Protein AF-A0AA90QZA1-F1 (afdb_monomer_lite)

Structure (mmCIF, N/CA/C/O backbone):
data_AF-A0AA90QZA1-F1
#
_entry.id   AF-A0AA90QZA1-F1
#
loop_
_atom_site.group_PDB
_atom_site.id
_atom_site.type_symbol
_atom_site.label_atom_id
_atom_site.label_alt_id
_atom_site.label_comp_id
_atom_site.label_asym_id
_atom_site.label_entity_id
_atom_site.label_seq_id
_atom_site.pdbx_PDB_ins_code
_atom_site.Cartn_x
_atom_site.Cartn_y
_atom_site.Cartn_z
_atom_site.occupancy
_atom_site.B_iso_or_equiv
_atom_site.auth_seq_id
_atom_site.auth_comp_id
_atom_site.auth_asym_id
_atom_site.auth_atom_id
_atom_site.pdbx_PDB_model_num
ATOM 1 N N . MET A 1 1 ? -12.281 19.746 18.932 1.00 46.28 1 MET A N 1
ATOM 2 C CA . MET A 1 1 ? -12.701 18.737 19.927 1.00 46.28 1 MET A CA 1
ATOM 3 C C . MET A 1 1 ? -12.066 17.419 19.508 1.00 46.28 1 MET A C 1
ATOM 5 O O . MET A 1 1 ? -12.338 16.989 18.397 1.00 46.28 1 MET A O 1
ATOM 9 N N . THR A 1 2 ? -11.151 16.863 20.306 1.00 61.91 2 THR A N 1
ATOM 10 C CA . THR A 1 2 ? -10.385 15.636 19.982 1.00 61.91 2 THR A CA 1
ATOM 11 C C . THR A 1 2 ? -10.960 14.373 20.632 1.00 61.91 2 THR A C 1
ATOM 13 O O . THR A 1 2 ? -10.476 13.281 20.370 1.00 61.91 2 THR A O 1
ATOM 16 N N . GLU A 1 3 ? -11.993 14.517 21.468 1.00 71.56 3 GLU A N 1
ATOM 17 C CA . GLU A 1 3 ? -12.609 13.442 22.253 1.00 71.56 3 GLU A CA 1
ATOM 18 C C . GLU A 1 3 ? -14.136 13.525 22.178 1.00 71.56 3 GLU A C 1
ATOM 20 O O . GLU A 1 3 ? -14.706 14.601 22.002 1.00 71.56 3 GLU A O 1
ATOM 25 N N . THR A 1 4 ? -14.812 12.388 22.306 1.00 76.44 4 THR A N 1
ATOM 26 C CA . THR A 1 4 ? -16.270 12.288 22.447 1.00 76.44 4 THR A CA 1
ATOM 27 C C . THR A 1 4 ? -16.562 11.109 23.362 1.00 76.44 4 THR A C 1
ATOM 29 O O . THR A 1 4 ? -15.981 10.043 23.179 1.00 76.44 4 THR A O 1
ATOM 32 N N . GLU A 1 5 ? -17.440 11.303 24.344 1.00 76.06 5 GLU A N 1
ATOM 33 C CA . GLU A 1 5 ? -17.890 10.227 25.225 1.00 76.06 5 GLU A CA 1
ATOM 34 C C . GLU A 1 5 ? -19.110 9.532 24.622 1.00 76.06 5 GLU A C 1
ATOM 36 O O . GLU A 1 5 ? -20.078 10.182 24.218 1.00 76.06 5 GLU A O 1
ATOM 41 N N . LEU A 1 6 ? -19.050 8.204 24.567 1.00 81.06 6 LEU A N 1
ATOM 42 C CA . LEU A 1 6 ? -20.146 7.331 24.174 1.00 81.06 6 LEU A CA 1
ATOM 43 C C . LEU A 1 6 ? -20.352 6.308 25.294 1.00 81.06 6 LEU A C 1
ATOM 45 O O . LEU A 1 6 ? -19.385 5.802 25.856 1.00 81.06 6 LEU A O 1
ATOM 49 N N . ASP A 1 7 ? -21.605 6.002 25.626 1.00 82.62 7 ASP A N 1
ATOM 50 C CA . ASP A 1 7 ? -21.940 4.971 26.618 1.00 82.62 7 ASP A CA 1
ATOM 51 C C . ASP A 1 7 ? -21.939 3.579 25.963 1.00 82.62 7 ASP A C 1
ATOM 53 O O . ASP A 1 7 ? -22.972 2.926 25.812 1.00 82.62 7 ASP A O 1
ATOM 57 N N . ASP A 1 8 ? -20.773 3.163 25.466 1.00 83.38 8 ASP A N 1
ATOM 58 C CA . ASP A 1 8 ? -20.564 1.896 24.751 1.00 83.38 8 ASP A CA 1
ATOM 59 C C . ASP A 1 8 ? -19.625 0.927 25.498 1.00 83.38 8 ASP A C 1
ATOM 61 O O . ASP A 1 8 ? -19.253 -0.130 24.982 1.00 83.38 8 ASP A O 1
ATOM 65 N N . GLY A 1 9 ? -19.263 1.266 26.740 1.00 83.12 9 GLY A N 1
ATOM 66 C CA . GLY A 1 9 ? -18.345 0.486 27.570 1.00 83.12 9 GLY A CA 1
ATOM 67 C C . GLY A 1 9 ? -16.870 0.619 27.175 1.00 83.12 9 GLY A C 1
ATOM 68 O O . GLY A 1 9 ? -16.033 -0.101 27.736 1.00 83.12 9 GLY A O 1
ATOM 69 N N . VAL A 1 10 ? -16.539 1.523 26.245 1.00 86.50 10 VAL A N 1
ATOM 70 C CA . VAL A 1 10 ? -15.167 1.883 25.887 1.00 86.50 10 VAL A CA 1
ATOM 71 C C . VAL A 1 10 ? -14.807 3.219 26.526 1.00 86.50 10 VAL A C 1
ATOM 73 O O . VAL A 1 10 ? -15.496 4.222 26.375 1.00 86.50 10 VAL A O 1
ATOM 76 N N . ARG A 1 11 ? -13.679 3.251 27.234 1.00 88.19 11 ARG A N 1
ATOM 77 C CA . ARG A 1 11 ? -13.103 4.495 27.763 1.00 88.19 11 ARG A CA 1
ATOM 78 C C . ARG A 1 11 ? -11.684 4.667 27.258 1.00 88.19 11 ARG A C 1
ATOM 80 O O . ARG A 1 11 ? -10.918 3.707 27.232 1.00 88.19 11 ARG A O 1
ATOM 87 N N . PHE A 1 12 ? -11.312 5.884 26.894 1.00 86.62 12 PHE A N 1
ATOM 88 C CA . PHE A 1 12 ? -9.953 6.217 26.472 1.00 86.62 12 PHE A CA 1
ATOM 89 C C . PHE A 1 12 ? -9.253 7.029 27.559 1.00 86.62 12 PHE A C 1
ATOM 91 O O . PHE A 1 12 ? -9.887 7.793 28.284 1.00 86.62 12 PHE A O 1
ATOM 98 N N . ARG A 1 13 ? -7.934 6.867 27.687 1.00 84.62 13 ARG A N 1
ATOM 99 C CA . ARG A 1 13 ? -7.112 7.820 28.438 1.00 84.62 13 ARG A CA 1
ATOM 100 C C . ARG A 1 13 ? -7.190 9.151 27.700 1.00 84.62 13 ARG A C 1
ATOM 102 O O . ARG A 1 13 ? -6.934 9.170 26.496 1.00 84.62 13 ARG A O 1
ATOM 109 N N . SER A 1 14 ? -7.514 10.231 28.408 1.00 79.88 14 SER A N 1
ATOM 110 C CA . SER A 1 14 ? -7.658 11.540 27.773 1.00 79.88 14 SER A CA 1
ATOM 111 C C . SER A 1 14 ? -6.373 11.921 27.033 1.00 79.88 14 SER A C 1
ATOM 113 O O . SER A 1 14 ? -5.259 11.800 27.553 1.00 79.88 14 SER A O 1
ATOM 115 N N . PHE A 1 15 ? -6.531 12.415 25.811 1.00 73.56 15 PHE A N 1
ATOM 116 C CA . PHE A 1 15 ? -5.482 13.023 25.006 1.00 73.56 15 PHE A CA 1
ATOM 117 C C . PHE A 1 15 ? -4.889 14.243 25.718 1.00 73.56 15 PHE A C 1
ATOM 119 O O . PHE A 1 15 ? -3.708 14.532 25.543 1.00 73.56 15 PHE A O 1
ATOM 126 N N . SER A 1 16 ? -5.656 14.910 26.591 1.00 70.38 16 SER A N 1
ATOM 127 C CA . SER A 1 16 ? -5.143 15.998 27.431 1.00 70.38 16 SER A CA 1
ATOM 128 C C . SER A 1 16 ? -4.075 15.534 28.430 1.00 70.38 16 SER A C 1
ATOM 130 O O . SER A 1 16 ? -3.189 16.317 28.768 1.00 70.38 16 SER A O 1
ATOM 132 N N . GLU A 1 17 ? -4.096 14.272 28.861 1.00 69.44 17 GLU A N 1
ATOM 133 C CA . GLU A 1 17 ? -3.097 13.675 29.762 1.00 69.44 17 GLU A CA 1
ATOM 134 C C . GLU A 1 17 ? -1.851 13.178 29.016 1.00 69.44 17 GLU A C 1
ATOM 136 O O . GLU A 1 17 ? -0.840 12.841 29.635 1.00 69.44 17 GLU A O 1
ATOM 141 N N . ASN A 1 18 ? -1.897 13.141 27.683 1.00 64.19 18 ASN A N 1
ATOM 142 C CA . ASN A 1 18 ? -0.799 12.691 26.847 1.00 64.19 18 ASN A CA 1
ATOM 143 C C . ASN A 1 18 ? -0.061 13.903 26.254 1.00 64.19 18 ASN A C 1
ATOM 145 O O . ASN A 1 18 ? -0.530 14.561 25.325 1.00 64.19 18 ASN A O 1
ATOM 149 N N . ALA A 1 19 ? 1.123 14.191 26.807 1.00 57.62 19 ALA A N 1
ATOM 150 C CA . ALA A 1 19 ? 1.951 15.344 26.448 1.00 57.62 19 ALA A CA 1
ATOM 151 C C . ALA A 1 19 ? 2.299 15.426 24.949 1.00 57.62 19 ALA A C 1
ATOM 153 O O . ALA A 1 19 ? 2.561 16.517 24.449 1.00 57.62 19 ALA A O 1
ATOM 154 N N . PHE A 1 20 ? 2.263 14.300 24.231 1.00 61.66 20 PHE A N 1
ATOM 155 C CA . PHE A 1 20 ? 2.580 14.230 22.808 1.00 61.66 20 PHE A CA 1
ATOM 156 C C . PHE A 1 20 ? 1.579 14.999 21.930 1.00 61.66 20 PHE A C 1
ATOM 158 O O . PHE A 1 20 ? 1.975 15.745 21.038 1.00 61.66 20 PHE A O 1
ATOM 165 N N . TRP A 1 21 ? 0.279 14.910 22.229 1.00 57.91 21 TRP A N 1
ATOM 166 C CA . TRP A 1 21 ? -0.768 15.558 21.426 1.00 57.91 21 TRP A CA 1
ATOM 167 C C . TRP A 1 21 ? -0.769 17.083 21.544 1.00 57.91 21 TRP A C 1
ATOM 169 O O . TRP A 1 21 ? -1.251 17.768 20.648 1.00 57.91 21 TRP A O 1
ATOM 179 N N . ARG A 1 22 ? -0.175 17.621 22.616 1.00 52.34 22 ARG A N 1
ATOM 180 C CA . ARG A 1 22 ? -0.029 19.068 22.834 1.00 52.34 22 ARG A CA 1
ATOM 181 C C . ARG A 1 22 ? 1.015 19.713 21.910 1.00 52.34 22 ARG A C 1
ATOM 183 O O . ARG A 1 22 ? 1.023 20.927 21.779 1.00 52.34 22 ARG A O 1
ATOM 190 N N . MET A 1 23 ? 1.891 18.920 21.283 1.00 50.66 23 MET A N 1
ATOM 191 C CA . MET A 1 23 ? 2.970 19.411 20.409 1.00 50.66 23 MET A CA 1
ATOM 192 C C . MET A 1 23 ? 2.560 19.511 18.928 1.00 50.66 23 MET A C 1
ATOM 194 O O . MET A 1 23 ? 3.305 20.076 18.133 1.00 50.66 23 MET A O 1
ATOM 198 N N . ILE A 1 24 ? 1.386 18.988 18.552 1.00 55.72 24 ILE A N 1
ATOM 199 C CA . ILE A 1 24 ? 0.886 18.975 17.163 1.00 55.72 24 ILE A CA 1
ATOM 200 C C . ILE A 1 24 ? 0.452 20.375 16.697 1.00 55.72 24 ILE A C 1
ATOM 202 O O . ILE A 1 24 ? 0.501 20.664 15.506 1.00 55.72 24 ILE A O 1
ATOM 206 N N . GLU A 1 25 ? 0.114 21.279 17.622 1.00 48.84 25 GLU A N 1
ATOM 207 C CA . GLU A 1 25 ? -0.274 22.668 17.316 1.00 48.84 25 GLU A CA 1
ATOM 208 C C . GLU A 1 25 ? 0.873 23.540 16.755 1.00 48.84 25 GLU A C 1
ATOM 210 O O . GLU A 1 25 ? 0.640 24.695 16.411 1.00 48.84 25 GLU A O 1
ATOM 215 N N . TYR A 1 26 ? 2.098 23.010 16.632 1.00 47.59 26 TYR A N 1
ATOM 216 C CA . TYR A 1 26 ? 3.279 23.755 16.172 1.00 47.59 26 TYR A CA 1
ATOM 217 C C . TYR A 1 26 ? 3.804 23.356 14.783 1.00 47.59 26 TYR A C 1
ATOM 219 O O . TYR A 1 26 ? 4.836 23.880 14.363 1.00 47.59 26 TYR A O 1
ATOM 227 N N . ALA A 1 27 ? 3.139 22.444 14.068 1.00 47.91 27 ALA A N 1
ATOM 228 C CA . ALA A 1 27 ? 3.541 22.099 12.706 1.00 47.91 27 ALA A CA 1
ATOM 229 C C . ALA A 1 27 ? 3.093 23.181 11.707 1.00 47.91 27 ALA A C 1
ATOM 231 O O . ALA A 1 27 ? 1.941 23.614 11.731 1.00 47.91 27 ALA A O 1
ATOM 232 N N . MET A 1 28 ? 4.023 23.638 10.867 1.00 44.56 28 MET A N 1
ATOM 233 C CA . MET A 1 28 ? 3.791 24.668 9.849 1.00 44.56 28 MET A CA 1
ATOM 234 C C . MET A 1 28 ? 3.021 24.091 8.645 1.00 44.56 28 MET A C 1
ATOM 236 O O . MET A 1 28 ? 3.081 22.890 8.401 1.00 44.56 28 MET A O 1
ATOM 240 N N . ASP A 1 29 ? 2.312 24.946 7.897 1.00 47.84 29 ASP A N 1
ATOM 241 C CA . ASP A 1 29 ? 1.440 24.600 6.747 1.00 47.84 29 ASP A CA 1
ATOM 242 C C . ASP A 1 29 ? 2.140 23.806 5.621 1.00 47.84 29 ASP A C 1
ATOM 244 O O . ASP A 1 29 ? 1.484 23.182 4.786 1.00 47.84 29 ASP A O 1
ATOM 248 N N . ASP A 1 30 ? 3.468 23.870 5.567 1.00 48.38 30 ASP A N 1
ATOM 249 C CA . ASP A 1 30 ? 4.348 23.256 4.575 1.00 48.38 30 ASP A CA 1
ATOM 250 C C . ASP A 1 30 ? 5.055 21.981 5.067 1.00 48.38 30 ASP A C 1
ATOM 252 O O . ASP A 1 30 ? 5.662 21.273 4.260 1.00 48.38 30 ASP A O 1
ATOM 256 N N . ASP A 1 31 ? 4.924 21.647 6.354 1.00 51.34 31 ASP A N 1
ATOM 257 C CA . ASP A 1 31 ? 5.343 20.364 6.909 1.00 51.34 31 ASP A CA 1
ATOM 258 C C . ASP A 1 31 ? 4.139 19.415 6.949 1.00 51.34 31 ASP A C 1
ATOM 260 O O . ASP A 1 31 ? 3.083 19.734 7.490 1.00 51.34 31 ASP A O 1
ATOM 264 N N . PHE A 1 32 ? 4.301 18.206 6.411 1.00 56.62 32 PHE A N 1
ATOM 265 C CA . PHE A 1 32 ? 3.374 17.097 6.641 1.00 56.62 32 PHE A CA 1
ATOM 266 C C . PHE A 1 32 ? 3.851 16.310 7.869 1.00 56.62 32 PHE A C 1
ATOM 268 O O . PHE A 1 32 ? 4.584 15.325 7.709 1.00 56.62 32 PHE A O 1
ATOM 275 N N . PRO A 1 33 ? 3.491 16.680 9.115 1.00 66.75 33 PRO A N 1
ATOM 276 C CA . PRO A 1 33 ? 3.868 15.871 10.256 1.00 66.75 33 PRO A CA 1
ATOM 277 C C . PRO A 1 33 ? 3.052 14.577 10.203 1.00 66.75 33 PRO A C 1
ATOM 279 O O . PRO A 1 33 ? 1.847 14.555 10.460 1.00 66.75 33 PRO A O 1
ATOM 282 N N . THR A 1 34 ? 3.712 13.473 9.866 1.00 67.12 34 THR A N 1
ATOM 283 C CA . THR A 1 34 ? 3.238 12.166 10.318 1.00 67.12 34 THR A CA 1
ATOM 284 C C . THR A 1 34 ? 3.773 11.977 11.721 1.00 67.12 34 THR A C 1
ATOM 286 O O . THR A 1 34 ? 4.985 11.911 11.927 1.00 67.12 34 THR A O 1
ATOM 289 N N . VAL A 1 35 ? 2.869 11.954 12.692 1.00 71.19 35 VAL A N 1
ATOM 290 C CA . VAL A 1 35 ? 3.216 11.764 14.097 1.00 71.19 35 VAL A CA 1
ATOM 291 C C . VAL A 1 35 ? 2.863 10.346 14.511 1.00 71.19 35 VAL A C 1
ATOM 293 O O . VAL A 1 35 ? 1.778 9.861 14.200 1.00 71.19 35 VAL A O 1
ATOM 296 N N . ASN A 1 36 ? 3.777 9.696 15.222 1.00 73.88 36 ASN A N 1
ATOM 297 C CA . ASN A 1 36 ? 3.543 8.383 15.803 1.00 73.88 36 ASN A CA 1
ATOM 298 C C . ASN A 1 36 ? 3.083 8.539 17.253 1.00 73.88 36 ASN A C 1
ATOM 300 O O . ASN A 1 36 ? 3.674 9.300 18.017 1.00 73.88 36 ASN A O 1
ATOM 304 N N . THR A 1 37 ? 2.014 7.856 17.631 1.00 75.31 37 THR A N 1
ATOM 305 C CA . THR A 1 37 ? 1.374 8.021 18.934 1.00 75.31 37 THR A CA 1
ATOM 306 C C . THR A 1 37 ? 0.681 6.738 19.365 1.00 75.31 37 THR A C 1
ATOM 308 O O . THR A 1 37 ? 0.405 5.855 18.559 1.00 75.31 37 THR A O 1
ATOM 311 N N . ASP A 1 38 ? 0.342 6.662 20.646 1.00 82.38 38 ASP A N 1
ATOM 312 C CA . ASP A 1 38 ? -0.336 5.512 21.229 1.00 82.38 38 ASP A CA 1
ATOM 313 C C . ASP A 1 38 ? -1.710 5.916 21.768 1.00 82.38 38 ASP A C 1
ATOM 315 O O . ASP A 1 38 ? -1.866 6.951 22.435 1.00 82.38 38 ASP A O 1
ATOM 319 N N . ILE A 1 39 ? -2.702 5.052 21.557 1.00 83.50 39 ILE A N 1
ATOM 320 C CA . ILE A 1 39 ? -4.008 5.143 22.212 1.00 83.50 39 ILE A CA 1
ATOM 321 C C . ILE A 1 39 ? -4.054 4.109 23.331 1.00 83.50 39 ILE A C 1
ATOM 323 O O . ILE A 1 39 ? -3.872 2.914 23.118 1.00 83.50 39 ILE A O 1
ATOM 327 N N . VAL A 1 40 ? -4.356 4.570 24.540 1.00 88.00 40 VAL A N 1
ATOM 328 C CA . VAL A 1 40 ? -4.618 3.697 25.686 1.00 88.00 40 VAL A CA 1
ATOM 329 C C . VAL A 1 40 ? -6.089 3.813 26.034 1.00 88.00 40 VAL A C 1
ATOM 331 O O . VAL A 1 40 ? -6.604 4.921 26.160 1.00 88.00 40 VAL A O 1
ATOM 334 N N . GLY A 1 41 ? -6.755 2.681 26.209 1.00 88.75 41 GLY A N 1
ATOM 335 C CA . GLY A 1 41 ? -8.155 2.638 26.596 1.00 88.75 41 GLY A CA 1
ATOM 336 C C . GLY A 1 41 ? -8.499 1.393 27.396 1.00 88.75 41 GLY A C 1
ATOM 337 O O . GLY A 1 41 ? -7.631 0.596 27.757 1.00 88.75 41 GLY A O 1
ATOM 338 N N . TRP A 1 42 ? -9.782 1.239 27.685 1.00 91.25 42 TRP A N 1
ATOM 339 C CA . TRP A 1 42 ? -10.335 0.075 28.350 1.00 91.25 42 TRP A CA 1
ATOM 340 C C . TRP A 1 42 ? -11.639 -0.342 27.685 1.00 91.25 42 TRP A C 1
ATOM 342 O O . TRP A 1 42 ? -12.453 0.510 27.336 1.00 91.25 42 TRP A O 1
ATOM 352 N N . ILE A 1 43 ? -11.829 -1.653 27.554 1.00 88.81 43 ILE A N 1
ATOM 353 C CA . ILE A 1 43 ? -13.095 -2.280 27.168 1.00 88.81 43 ILE A CA 1
ATOM 354 C C . ILE A 1 43 ? -13.628 -2.977 28.423 1.00 88.81 43 ILE A C 1
ATOM 356 O O . ILE A 1 43 ? -13.091 -4.006 28.857 1.00 88.81 43 ILE A O 1
ATOM 360 N N . GLY A 1 44 ? -14.626 -2.365 29.066 1.00 87.25 44 GLY A N 1
ATOM 361 C CA . GLY A 1 44 ? -14.965 -2.673 30.458 1.00 87.25 44 GLY A CA 1
ATOM 362 C C . GLY A 1 44 ? -13.748 -2.475 31.374 1.00 87.25 44 GLY A C 1
ATOM 363 O O . GLY A 1 44 ? -13.136 -1.407 31.394 1.00 87.25 44 GLY A O 1
ATOM 364 N N . GLU A 1 45 ? -13.349 -3.529 32.090 1.00 88.31 45 GLU A N 1
ATOM 365 C CA . GLU A 1 45 ? -12.173 -3.509 32.978 1.00 88.31 45 GLU A CA 1
ATOM 366 C C . GLU A 1 45 ? -10.846 -3.838 32.269 1.00 88.31 45 GLU A C 1
ATOM 368 O O . GLU A 1 45 ? -9.766 -3.689 32.846 1.00 88.31 45 GLU A O 1
ATOM 373 N N . HIS A 1 46 ? -10.888 -4.281 31.010 1.00 90.62 46 HIS A N 1
ATOM 374 C CA . HIS A 1 46 ? -9.694 -4.735 30.301 1.00 90.62 46 HIS A CA 1
ATOM 375 C C . HIS A 1 46 ? -8.974 -3.562 29.656 1.00 90.62 46 HIS A C 1
ATOM 377 O O . HIS A 1 46 ? -9.498 -2.948 28.730 1.00 90.62 46 HIS A O 1
ATOM 383 N N . LYS A 1 47 ? -7.749 -3.283 30.111 1.00 91.81 47 LYS A N 1
ATOM 384 C CA . LYS A 1 47 ? -6.878 -2.288 29.483 1.00 91.81 47 LYS A CA 1
ATOM 385 C C . LYS A 1 47 ? -6.429 -2.775 28.102 1.00 91.81 47 LYS A C 1
ATOM 387 O O . LYS A 1 47 ? -5.924 -3.888 27.970 1.00 91.81 47 LYS A O 1
ATOM 392 N N . VAL A 1 48 ? -6.563 -1.912 27.104 1.00 89.25 48 VAL A N 1
ATOM 393 C CA . VAL A 1 48 ? -6.108 -2.119 25.728 1.00 89.25 48 VAL A CA 1
ATOM 394 C C . VAL A 1 48 ? -5.177 -0.972 25.347 1.00 89.25 48 VAL A C 1
ATOM 396 O O . VAL A 1 48 ? -5.436 0.188 25.665 1.00 89.25 48 VAL A O 1
ATOM 399 N N . GLU A 1 49 ? -4.081 -1.297 24.669 1.00 87.75 49 GLU A N 1
ATOM 400 C CA . GLU A 1 49 ? -3.144 -0.316 24.126 1.00 87.75 49 GLU A CA 1
ATOM 401 C C . GLU A 1 49 ? -3.024 -0.543 22.621 1.00 87.75 49 GLU A C 1
ATOM 403 O O . GLU A 1 49 ? -2.637 -1.625 22.181 1.00 87.75 49 GLU A O 1
ATOM 408 N N . ILE A 1 50 ? -3.375 0.475 21.842 1.00 83.00 50 ILE A N 1
ATOM 409 C CA . ILE A 1 50 ? -3.066 0.558 20.419 1.00 83.00 50 ILE A CA 1
ATOM 410 C C . ILE A 1 50 ? -1.755 1.324 20.338 1.00 83.00 50 ILE A C 1
ATOM 412 O O . ILE A 1 50 ? -1.713 2.513 20.659 1.00 83.00 50 ILE A O 1
ATOM 416 N N . ARG A 1 51 ? -0.693 0.611 19.978 1.00 81.12 51 ARG A N 1
ATOM 417 C CA . ARG A 1 51 ? 0.649 1.171 19.840 1.00 81.12 51 ARG A CA 1
ATOM 418 C C . ARG A 1 51 ? 0.951 1.486 18.386 1.00 81.12 51 ARG A C 1
ATOM 420 O O . ARG A 1 51 ? 0.340 0.885 17.500 1.00 81.12 51 ARG A O 1
ATOM 427 N N . ASP A 1 52 ? 1.903 2.385 18.181 1.00 75.38 52 ASP A N 1
ATOM 428 C CA . ASP A 1 52 ? 2.466 2.706 16.869 1.00 75.38 52 ASP A CA 1
ATOM 429 C C . ASP A 1 52 ? 1.417 3.246 15.874 1.00 75.38 52 ASP A C 1
ATOM 431 O O . ASP A 1 52 ? 1.427 2.912 14.688 1.00 75.38 52 ASP A O 1
ATOM 435 N N . MET A 1 53 ? 0.474 4.066 16.350 1.00 81.00 53 MET A N 1
ATOM 436 C CA . MET A 1 53 ? -0.496 4.717 15.473 1.00 81.00 53 MET A CA 1
ATOM 437 C C . MET A 1 53 ? 0.160 5.907 14.775 1.00 81.00 53 MET A C 1
ATOM 439 O O . MET A 1 53 ? 0.550 6.873 15.424 1.00 81.00 53 MET A O 1
ATOM 443 N N . ASP A 1 54 ? 0.208 5.870 13.449 1.00 80.75 54 ASP A N 1
ATOM 444 C CA . ASP A 1 54 ? 0.634 7.012 12.647 1.00 80.75 54 ASP A CA 1
ATOM 445 C C . ASP A 1 54 ? -0.564 7.901 12.295 1.00 80.75 54 ASP A C 1
ATOM 447 O O . ASP A 1 54 ? -1.598 7.429 11.811 1.00 80.75 54 ASP A O 1
ATOM 451 N N . VAL A 1 55 ? -0.420 9.205 12.525 1.00 79.81 55 VAL A N 1
ATOM 452 C CA . VAL A 1 55 ? -1.408 10.224 12.163 1.00 79.81 55 VAL A CA 1
ATOM 453 C C . VAL A 1 55 ? -0.736 11.278 11.304 1.00 79.81 55 VAL A C 1
ATOM 455 O O . VAL A 1 55 ? 0.148 11.997 11.763 1.00 79.81 55 VAL A O 1
ATOM 458 N N . SER A 1 56 ? -1.174 11.378 10.054 1.00 79.62 56 SER A N 1
ATOM 459 C CA . SER A 1 56 ? -0.720 12.403 9.118 1.00 79.62 56 SER A CA 1
ATOM 460 C C . SER A 1 56 ? -1.735 13.542 9.056 1.00 79.62 56 SER A C 1
ATOM 462 O O . SER A 1 56 ? -2.931 13.309 8.856 1.00 79.62 56 SER A O 1
ATOM 464 N N . PHE A 1 57 ? -1.260 14.776 9.210 1.00 77.31 57 PHE A N 1
ATOM 465 C CA . PHE A 1 57 ? -2.083 15.984 9.121 1.00 77.31 57 PHE A CA 1
ATOM 466 C C . PHE A 1 57 ? -1.919 16.675 7.767 1.00 77.31 57 PHE A C 1
ATOM 468 O O . PHE A 1 57 ? -0.921 16.485 7.080 1.00 77.31 57 PHE A O 1
ATOM 475 N N . GLY A 1 58 ? -2.926 17.458 7.367 1.00 75.88 58 GLY A N 1
ATOM 476 C CA . GLY A 1 58 ? -2.860 18.284 6.155 1.00 75.88 58 GLY A CA 1
ATOM 477 C C . GLY A 1 58 ? -2.883 17.516 4.828 1.00 75.88 58 GLY A C 1
ATOM 478 O O . GLY A 1 58 ? -2.790 18.136 3.773 1.00 75.88 58 GLY A O 1
ATOM 479 N N . LEU A 1 59 ? -3.039 16.185 4.846 1.00 78.44 59 LEU A N 1
ATOM 480 C CA . LEU A 1 59 ? -3.089 15.395 3.618 1.00 78.44 59 LEU A CA 1
ATOM 481 C C . LEU A 1 59 ? -4.307 15.767 2.773 1.00 78.44 59 LEU A C 1
ATOM 483 O O . LEU A 1 59 ? -5.458 15.674 3.212 1.00 78.44 59 LEU A O 1
ATOM 487 N N . LYS A 1 60 ? -4.041 16.133 1.520 1.00 83.38 60 LYS A N 1
ATOM 488 C CA . LYS A 1 60 ? -5.070 16.316 0.505 1.00 83.38 60 LYS A CA 1
ATOM 489 C C . LYS A 1 60 ? -5.637 14.945 0.136 1.00 83.38 60 LYS A C 1
ATOM 491 O O . LYS A 1 60 ? -4.965 14.130 -0.486 1.00 83.38 60 LYS A O 1
ATOM 496 N N . LEU A 1 61 ? -6.879 14.687 0.536 1.00 89.88 61 LEU A N 1
ATOM 497 C CA . LEU A 1 61 ? -7.566 13.432 0.237 1.00 89.88 61 LEU A CA 1
ATOM 498 C C . LEU A 1 61 ? -8.385 13.593 -1.044 1.00 89.88 61 LEU A C 1
ATOM 500 O O . LEU A 1 61 ? -9.568 13.927 -0.993 1.00 89.88 61 LEU A O 1
ATOM 504 N N . GLU A 1 62 ? -7.731 13.392 -2.187 1.00 90.12 62 GLU A N 1
ATOM 505 C CA . GLU A 1 62 ? -8.368 13.364 -3.504 1.00 90.12 62 GLU A CA 1
ATOM 506 C C . GLU A 1 62 ? -8.025 12.055 -4.237 1.00 90.12 62 GLU A C 1
ATOM 508 O O . GLU A 1 62 ? -6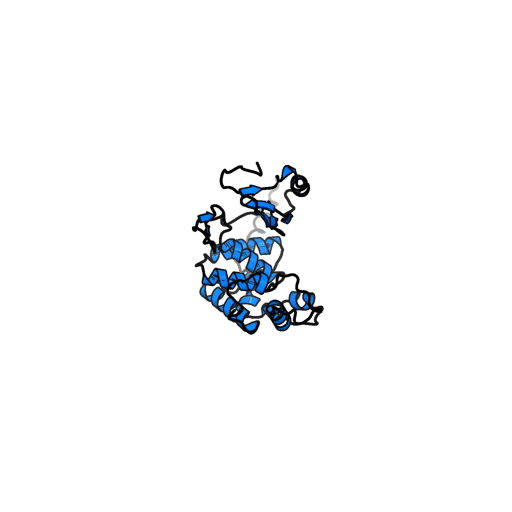.856 11.823 -4.535 1.00 90.12 62 GLU A O 1
ATOM 513 N N . PRO A 1 63 ? -9.016 11.191 -4.539 1.00 90.31 63 PRO A N 1
ATOM 514 C CA . PRO A 1 63 ? -10.451 11.347 -4.269 1.00 90.31 63 PRO A CA 1
ATOM 515 C C . PRO A 1 63 ? -10.815 11.399 -2.766 1.00 90.31 63 PRO A C 1
ATOM 517 O O . PRO A 1 63 ? -10.060 10.900 -1.926 1.00 90.31 63 PRO A O 1
ATOM 520 N N . PRO A 1 64 ? -11.967 12.011 -2.414 1.00 93.06 64 PRO A N 1
ATOM 521 C CA . PRO A 1 64 ? -12.375 12.202 -1.024 1.00 93.06 64 PRO A CA 1
ATOM 522 C C . PRO A 1 64 ? -12.608 10.869 -0.298 1.00 93.06 64 PRO A C 1
ATOM 524 O O . PRO A 1 64 ? -12.881 9.855 -0.947 1.00 93.06 64 PRO A O 1
ATOM 527 N N . PRO A 1 65 ? -12.568 10.861 1.050 1.00 94.44 65 PRO A N 1
ATOM 528 C CA . PRO A 1 65 ? -12.860 9.670 1.836 1.00 94.44 65 PRO A CA 1
ATOM 529 C C . PRO A 1 65 ? -14.210 9.043 1.484 1.00 94.44 65 PRO A C 1
ATOM 531 O O . PRO A 1 65 ? -15.208 9.743 1.304 1.00 94.44 65 PRO A O 1
ATOM 534 N N . GLN A 1 66 ? -14.242 7.714 1.453 1.00 93.19 66 GLN A N 1
ATOM 535 C CA . GLN A 1 66 ? -15.413 6.910 1.129 1.00 93.19 66 GLN A CA 1
ATOM 536 C C . GLN A 1 66 ? -15.819 6.033 2.324 1.00 93.19 66 GLN A C 1
ATOM 538 O O . GLN A 1 66 ? -14.956 5.598 3.095 1.00 93.19 66 GLN A O 1
ATOM 543 N N . PRO A 1 67 ? -17.117 5.737 2.500 1.00 94.81 67 PRO A N 1
ATOM 544 C CA . PRO A 1 67 ? -17.554 4.788 3.512 1.00 94.81 67 PRO A CA 1
ATOM 545 C C . PRO A 1 67 ? -17.063 3.365 3.211 1.00 94.81 67 PRO A C 1
ATOM 547 O O . PRO A 1 67 ? -17.225 2.868 2.099 1.00 94.81 67 PRO A O 1
ATOM 550 N N . LEU A 1 68 ? -16.534 2.678 4.223 1.00 93.00 68 LEU A N 1
ATOM 551 C CA . LEU A 1 68 ? -16.089 1.285 4.136 1.00 93.00 68 LEU A CA 1
ATOM 552 C C . LEU A 1 68 ? -16.921 0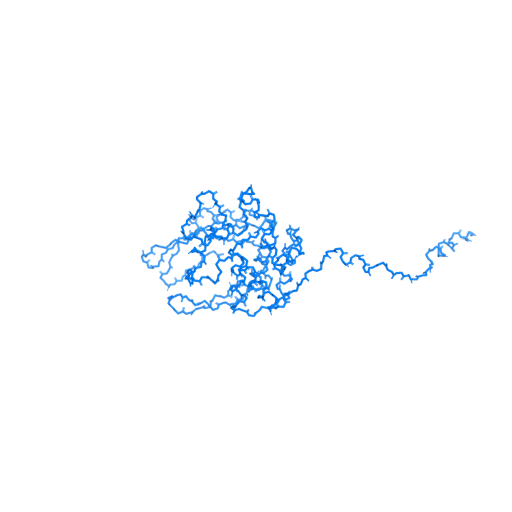.411 5.078 1.00 93.00 68 LEU A C 1
ATOM 554 O O . LEU A 1 68 ? -16.984 0.674 6.279 1.00 93.00 68 LEU A O 1
ATOM 558 N N . LEU A 1 69 ? -17.520 -0.662 4.555 1.00 94.00 69 LEU A N 1
ATOM 559 C CA . LEU A 1 69 ? -18.127 -1.692 5.397 1.00 94.00 69 LEU A CA 1
ATOM 560 C C . LEU A 1 69 ? -17.021 -2.555 6.009 1.00 94.00 69 LEU A C 1
ATOM 562 O O . LEU A 1 69 ? -16.493 -3.460 5.359 1.00 94.00 69 LEU A O 1
ATOM 566 N N . TYR A 1 70 ? -16.692 -2.298 7.270 1.00 93.62 70 TYR A N 1
ATOM 567 C CA . TYR A 1 70 ? -15.730 -3.100 8.004 1.00 93.62 70 TYR A CA 1
ATOM 568 C C . TYR A 1 70 ? -16.403 -4.362 8.548 1.00 93.62 70 TYR A C 1
ATOM 570 O O . TYR A 1 70 ? -17.434 -4.308 9.223 1.00 93.62 70 TYR A O 1
ATOM 578 N N . ARG A 1 71 ? -15.812 -5.519 8.238 1.00 91.94 71 ARG A N 1
ATOM 579 C CA . ARG A 1 71 ? -16.244 -6.828 8.736 1.00 91.94 71 ARG A CA 1
ATOM 580 C C . ARG A 1 71 ? -15.215 -7.323 9.751 1.00 91.94 71 ARG A C 1
ATOM 582 O O . ARG A 1 71 ? -14.205 -7.893 9.337 1.00 91.94 71 ARG A O 1
ATOM 589 N N . PRO A 1 72 ? -15.427 -7.084 11.055 1.00 90.19 72 PRO A N 1
ATOM 590 C CA . PRO A 1 72 ? -14.487 -7.543 12.061 1.00 90.19 72 PRO A CA 1
ATOM 591 C C . PRO A 1 72 ? -14.465 -9.075 12.112 1.00 90.19 72 PRO A C 1
ATOM 593 O O . PRO A 1 72 ? -15.434 -9.744 11.751 1.00 90.19 72 PRO A O 1
ATOM 596 N N . ARG A 1 73 ? -13.367 -9.644 12.623 1.00 82.69 73 ARG A N 1
ATOM 597 C CA . ARG A 1 73 ? -13.265 -11.093 12.871 1.00 82.69 73 ARG A CA 1
ATOM 598 C C . ARG A 1 73 ? -14.325 -11.589 13.864 1.00 82.69 73 ARG A C 1
ATOM 600 O O . ARG A 1 73 ? -14.759 -12.733 13.773 1.00 82.69 73 ARG A O 1
ATOM 607 N N . PHE A 1 74 ? -14.716 -10.731 14.804 1.00 83.88 74 PHE A N 1
ATOM 608 C CA . PHE A 1 74 ? -15.741 -10.988 15.808 1.00 83.88 74 PHE A CA 1
ATOM 609 C C . PHE A 1 74 ? -16.686 -9.787 15.895 1.00 83.88 74 PHE A C 1
ATOM 611 O O . PHE A 1 74 ? -16.226 -8.648 15.867 1.00 83.88 74 PHE A O 1
ATOM 618 N N . GLY A 1 75 ? -17.987 -10.041 16.045 1.00 89.00 75 GLY A N 1
ATOM 619 C CA . GLY A 1 75 ? -19.013 -8.999 16.141 1.00 89.00 75 GLY A CA 1
ATOM 620 C C . GLY A 1 75 ? -19.710 -8.684 14.815 1.00 89.00 75 GLY A C 1
ATOM 621 O O . GLY A 1 75 ? -19.442 -9.298 13.782 1.00 89.00 75 GLY A O 1
ATOM 622 N N . ALA A 1 76 ? -20.657 -7.747 14.866 1.00 92.44 76 ALA A N 1
ATOM 623 C CA . ALA A 1 76 ? -21.420 -7.328 13.696 1.00 92.44 76 ALA A CA 1
ATOM 624 C C . ALA A 1 76 ? -20.581 -6.413 12.780 1.00 92.44 76 ALA A C 1
ATOM 626 O O . ALA A 1 76 ? -19.818 -5.584 13.281 1.00 92.44 76 ALA A O 1
ATOM 627 N N . PRO A 1 77 ? -20.728 -6.517 11.446 1.00 95.94 77 PRO A N 1
ATOM 628 C CA . PRO A 1 77 ? -20.183 -5.531 10.519 1.00 95.94 77 PRO A CA 1
ATOM 629 C C . PRO A 1 77 ? -20.712 -4.122 10.797 1.00 95.94 77 PRO A C 1
ATOM 631 O O . PRO A 1 77 ? -21.879 -3.959 11.156 1.00 95.94 77 PRO A O 1
ATOM 634 N N . PHE A 1 78 ? -19.885 -3.105 10.563 1.00 94.12 78 PHE A N 1
ATOM 635 C CA . PHE A 1 78 ? -20.280 -1.704 10.711 1.00 94.12 78 PHE A CA 1
ATOM 636 C C . PHE A 1 78 ? -19.626 -0.809 9.657 1.00 94.12 78 PHE A C 1
ATOM 638 O O . PHE A 1 78 ? -18.624 -1.167 9.038 1.00 94.12 78 PHE A O 1
ATOM 645 N N . MET A 1 79 ? -20.216 0.366 9.436 1.00 95.62 79 MET A N 1
ATOM 646 C CA . MET A 1 79 ? -19.721 1.338 8.463 1.00 95.62 79 MET A CA 1
ATOM 647 C C . MET A 1 79 ? -18.685 2.267 9.095 1.00 95.62 79 MET A C 1
ATOM 649 O O . MET A 1 79 ? -19.003 3.037 10.001 1.00 95.62 79 MET A O 1
ATOM 653 N N . VAL A 1 80 ? -17.468 2.256 8.557 1.00 94.38 80 VAL A N 1
ATOM 654 C CA . VAL A 1 80 ? -16.465 3.298 8.787 1.00 94.38 80 VAL A CA 1
ATOM 655 C C . VAL A 1 80 ? -16.758 4.429 7.807 1.00 94.38 80 VAL A C 1
ATOM 657 O O . VAL A 1 80 ? -16.552 4.278 6.609 1.00 94.38 80 VAL A O 1
ATOM 660 N N . GLN A 1 81 ? -17.280 5.550 8.306 1.00 93.12 81 GLN A N 1
ATOM 661 C CA . GLN A 1 81 ? -17.849 6.614 7.461 1.00 93.12 81 GLN A CA 1
ATOM 662 C C . GLN A 1 81 ? -16.823 7.321 6.569 1.00 93.12 81 GLN A C 1
ATOM 664 O O . GLN A 1 81 ? -17.163 7.789 5.487 1.00 93.12 81 GLN A O 1
ATOM 669 N N . LYS A 1 82 ? -15.577 7.421 7.036 1.00 93.00 82 LYS A N 1
ATOM 670 C CA . LYS A 1 82 ? -14.490 8.111 6.341 1.00 93.00 82 LYS A CA 1
ATOM 671 C C . LYS A 1 82 ? -13.275 7.197 6.279 1.00 93.00 82 LYS A C 1
ATOM 673 O O . LYS A 1 82 ? -12.424 7.239 7.161 1.00 93.00 82 LYS A O 1
ATOM 678 N N . SER A 1 83 ? -13.225 6.351 5.260 1.00 94.00 83 SER A N 1
ATOM 679 C CA . SER A 1 83 ? -12.040 5.572 4.910 1.00 94.00 83 SER A CA 1
ATOM 680 C C . SER A 1 83 ? -11.361 6.192 3.693 1.00 94.00 83 SER A C 1
ATOM 682 O O . SER A 1 83 ? -12.022 6.804 2.857 1.00 94.00 83 SER A O 1
ATOM 684 N N . VAL A 1 84 ? -10.040 6.068 3.588 1.00 93.69 84 VAL A N 1
ATOM 685 C CA . VAL A 1 84 ? -9.313 6.539 2.402 1.00 93.69 84 VAL A CA 1
ATOM 686 C C . VAL A 1 84 ? -9.799 5.746 1.188 1.00 93.69 84 VAL A C 1
ATOM 688 O O . VAL A 1 84 ? -9.880 4.519 1.249 1.00 93.69 84 VAL A O 1
ATOM 691 N N . ALA A 1 85 ? -10.119 6.434 0.093 1.00 94.25 85 ALA A N 1
ATOM 692 C CA . ALA A 1 85 ? -10.540 5.791 -1.148 1.00 94.25 85 ALA A CA 1
ATOM 693 C C . ALA A 1 85 ? -9.478 4.796 -1.650 1.00 94.25 85 ALA A C 1
ATOM 695 O O . ALA A 1 85 ? -8.275 5.046 -1.527 1.00 94.25 85 ALA A O 1
ATOM 696 N N . ALA A 1 86 ? -9.916 3.671 -2.220 1.00 94.94 86 ALA A N 1
ATOM 697 C CA . ALA A 1 86 ? -9.012 2.617 -2.682 1.00 94.94 86 ALA A CA 1
ATOM 698 C C . ALA A 1 86 ? -8.013 3.141 -3.725 1.00 94.94 86 ALA A C 1
ATOM 700 O O . ALA A 1 86 ? -6.840 2.774 -3.691 1.00 94.94 86 ALA A O 1
ATOM 701 N N . GLU A 1 87 ? -8.452 4.052 -4.594 1.00 96.38 87 GLU A N 1
ATOM 702 C CA . GLU A 1 87 ? -7.620 4.663 -5.626 1.00 96.38 87 GLU A CA 1
ATOM 703 C C . GLU A 1 87 ? -6.459 5.467 -5.031 1.00 96.38 87 GLU A C 1
ATOM 705 O O . GLU A 1 87 ? -5.321 5.337 -5.479 1.00 96.38 87 GLU A O 1
ATOM 710 N N . LEU A 1 88 ? -6.728 6.240 -3.974 1.00 95.69 88 LEU A N 1
ATOM 711 C CA . LEU A 1 88 ? -5.708 7.028 -3.284 1.00 95.69 88 LEU A CA 1
ATOM 712 C C . LEU A 1 88 ? -4.738 6.127 -2.504 1.00 95.69 88 LEU A C 1
ATOM 714 O O . LEU A 1 88 ? -3.525 6.317 -2.567 1.00 95.69 88 LEU A O 1
ATOM 718 N N . GLN A 1 89 ? -5.249 5.078 -1.844 1.00 95.44 89 GLN A N 1
ATOM 719 C CA . GLN A 1 89 ? -4.392 4.072 -1.203 1.00 95.44 89 GLN A CA 1
ATOM 720 C C . GLN A 1 89 ? -3.459 3.395 -2.215 1.00 95.44 89 GLN A C 1
ATOM 722 O O . GLN A 1 89 ? -2.283 3.172 -1.917 1.00 95.44 89 GLN A O 1
ATOM 727 N N . MET A 1 90 ? -3.968 3.066 -3.406 1.00 97.69 90 MET A N 1
ATOM 728 C CA . MET A 1 90 ? -3.160 2.496 -4.481 1.00 97.69 90 MET A CA 1
ATOM 729 C C . MET A 1 90 ? -2.106 3.478 -4.982 1.00 97.69 90 MET A C 1
ATOM 731 O O . MET A 1 90 ? -0.954 3.076 -5.118 1.00 97.69 90 MET A O 1
ATOM 735 N N . ALA A 1 91 ? -2.464 4.742 -5.212 1.00 97.19 91 ALA A N 1
ATOM 736 C CA . ALA A 1 91 ? -1.523 5.766 -5.660 1.00 97.19 91 ALA A CA 1
ATOM 737 C C . ALA A 1 91 ? -0.343 5.916 -4.689 1.00 97.19 91 ALA A C 1
ATOM 739 O O . ALA A 1 91 ? 0.809 5.822 -5.108 1.00 97.19 91 ALA A O 1
ATOM 740 N N . TRP A 1 92 ? -0.605 6.019 -3.383 1.00 95.75 92 TRP A N 1
ATOM 741 C CA . TRP A 1 92 ? 0.453 6.105 -2.372 1.00 95.75 92 TRP A CA 1
ATOM 742 C C . TRP A 1 92 ? 1.349 4.866 -2.335 1.00 95.75 92 TRP A C 1
ATOM 744 O O . TRP A 1 92 ? 2.569 4.976 -2.224 1.00 95.75 92 TRP A O 1
ATOM 754 N N . LYS A 1 93 ? 0.771 3.668 -2.456 1.00 96.75 93 LYS A N 1
ATOM 755 C CA . LYS A 1 93 ? 1.539 2.413 -2.460 1.00 96.75 93 LYS A CA 1
ATOM 756 C C . LYS A 1 93 ? 2.364 2.247 -3.735 1.00 96.75 93 LYS A C 1
ATOM 758 O O . LYS A 1 93 ? 3.509 1.802 -3.661 1.00 96.75 93 LYS A O 1
ATOM 763 N N . LEU A 1 94 ? 1.815 2.642 -4.885 1.00 98.00 94 LEU A N 1
ATOM 764 C CA . LEU A 1 94 ? 2.542 2.694 -6.151 1.00 98.00 94 LEU A CA 1
ATOM 765 C C . LEU A 1 94 ? 3.703 3.677 -6.054 1.00 98.00 94 LEU A C 1
ATOM 767 O O . LEU A 1 94 ? 4.829 3.286 -6.337 1.00 98.00 94 LEU A O 1
ATOM 771 N N . HIS A 1 95 ? 3.463 4.896 -5.570 1.00 96.31 95 HIS A N 1
ATOM 772 C CA . HIS A 1 95 ? 4.503 5.905 -5.388 1.00 96.31 95 HIS A CA 1
ATOM 773 C C . HIS A 1 95 ? 5.652 5.388 -4.509 1.00 96.31 95 HIS A C 1
ATOM 775 O O . HIS A 1 95 ? 6.823 5.490 -4.874 1.00 96.31 95 HIS A O 1
ATOM 781 N N . GLN A 1 96 ? 5.327 4.723 -3.399 1.00 93.50 96 GLN A N 1
ATOM 782 C CA . GLN A 1 96 ? 6.325 4.096 -2.530 1.00 93.50 96 GLN A CA 1
ATOM 783 C C . GLN A 1 96 ? 7.114 2.998 -3.255 1.00 93.50 96 GLN A C 1
ATOM 785 O O . GLN A 1 96 ? 8.331 2.917 -3.084 1.00 93.50 96 GLN A O 1
ATOM 790 N N . CYS A 1 97 ? 6.476 2.227 -4.144 1.00 95.56 97 CYS A N 1
ATOM 791 C CA . CYS A 1 97 ? 7.187 1.309 -5.038 1.00 95.56 97 CYS A CA 1
ATOM 792 C C . CYS A 1 97 ? 8.184 2.021 -5.969 1.00 95.56 97 CYS A C 1
ATOM 794 O O . CYS A 1 97 ? 9.212 1.431 -6.285 1.00 95.56 97 CYS A O 1
ATOM 796 N N . LEU A 1 98 ? 7.924 3.267 -6.379 1.00 95.00 98 LEU A N 1
ATOM 797 C CA . LEU A 1 98 ? 8.794 4.020 -7.297 1.00 95.00 98 LEU A CA 1
ATOM 798 C C . LEU A 1 98 ? 9.978 4.705 -6.599 1.00 95.00 98 LEU A C 1
ATOM 800 O O . LEU A 1 98 ? 11.016 4.917 -7.223 1.00 95.00 98 LEU A O 1
ATOM 804 N N . VAL A 1 99 ? 9.816 5.082 -5.327 1.00 91.62 99 VAL A N 1
ATOM 805 C CA . VAL A 1 99 ? 10.838 5.808 -4.547 1.00 91.62 99 VAL A CA 1
ATOM 806 C C . VAL A 1 99 ? 11.742 4.846 -3.782 1.00 91.62 99 VAL A C 1
ATOM 808 O O . VAL A 1 99 ? 12.977 4.913 -3.836 1.00 91.62 99 VAL A O 1
ATOM 811 N N . ARG A 1 100 ? 11.119 3.952 -3.014 1.00 90.50 100 ARG A N 1
ATOM 812 C CA . ARG A 1 100 ? 11.788 2.992 -2.138 1.00 90.50 100 ARG A CA 1
ATOM 813 C C . ARG A 1 100 ? 10.894 1.757 -2.024 1.00 90.50 100 ARG A C 1
ATOM 815 O O . ARG A 1 100 ? 10.135 1.668 -1.063 1.00 90.50 100 ARG A O 1
ATOM 822 N N . PRO A 1 101 ? 10.986 0.818 -2.981 1.00 92.06 101 PRO A N 1
ATOM 823 C CA . PRO A 1 101 ? 10.124 -0.350 -3.007 1.00 92.06 101 PRO A CA 1
ATOM 824 C C . PRO A 1 101 ? 10.087 -1.107 -1.675 1.00 92.06 101 PRO A C 1
ATOM 826 O O . PRO A 1 101 ? 11.123 -1.312 -1.039 1.00 92.06 101 PRO A O 1
ATOM 829 N N . ARG A 1 102 ? 8.876 -1.502 -1.263 1.00 91.69 102 ARG A N 1
ATOM 830 C CA . ARG A 1 102 ? 8.587 -2.265 -0.039 1.00 91.69 102 ARG A CA 1
ATOM 831 C C . ARG A 1 102 ? 7.686 -3.440 -0.382 1.00 91.69 102 ARG A C 1
ATOM 833 O O . ARG A 1 102 ? 6.705 -3.275 -1.113 1.00 91.69 102 ARG A O 1
ATOM 840 N N . PHE A 1 103 ? 7.986 -4.611 0.165 1.00 93.44 103 PHE A N 1
ATOM 841 C CA . PHE A 1 103 ? 7.225 -5.823 -0.1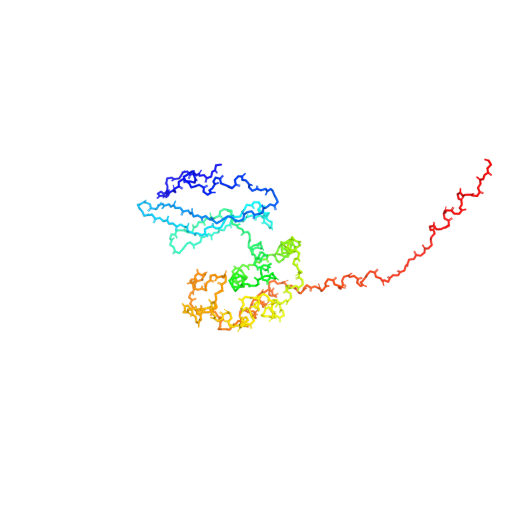39 1.00 93.44 103 PHE A CA 1
ATOM 842 C C . PHE A 1 103 ? 5.782 -5.736 0.360 1.00 93.44 103 PHE A C 1
ATOM 844 O O . PHE A 1 103 ? 4.864 -6.156 -0.347 1.00 93.44 103 PHE A O 1
ATOM 851 N N . LYS A 1 104 ? 5.559 -5.116 1.527 1.00 92.56 104 LYS A N 1
ATOM 852 C CA . LYS A 1 104 ? 4.206 -4.908 2.066 1.00 92.56 104 LYS A CA 1
ATOM 853 C C . LYS A 1 104 ? 3.315 -4.069 1.140 1.00 92.56 104 LYS A C 1
ATOM 855 O O . LYS A 1 104 ? 2.128 -4.347 1.034 1.00 92.56 104 LYS A O 1
ATOM 860 N N . ASP A 1 105 ? 3.876 -3.085 0.432 1.00 95.81 105 ASP A N 1
ATOM 861 C CA . ASP A 1 105 ? 3.082 -2.236 -0.462 1.00 95.81 105 ASP A CA 1
ATOM 862 C C . ASP A 1 105 ? 2.715 -2.989 -1.745 1.00 95.81 105 ASP A C 1
ATOM 864 O O . ASP A 1 105 ? 1.593 -2.859 -2.226 1.00 95.81 105 ASP A O 1
ATOM 868 N N . MET A 1 106 ? 3.617 -3.832 -2.263 1.00 96.50 106 MET A N 1
ATOM 869 C CA . MET A 1 106 ? 3.315 -4.730 -3.385 1.00 96.50 106 MET A CA 1
ATOM 870 C C . MET A 1 106 ? 2.232 -5.753 -3.013 1.00 96.50 106 MET A C 1
ATOM 872 O O . MET A 1 106 ? 1.307 -5.978 -3.794 1.00 96.50 106 MET A O 1
ATOM 876 N N . LEU A 1 107 ? 2.310 -6.336 -1.810 1.00 94.69 107 LEU A N 1
ATOM 877 C CA . LEU A 1 107 ? 1.266 -7.207 -1.261 1.00 94.69 107 LEU A CA 1
ATOM 878 C C . LEU A 1 107 ? -0.078 -6.471 -1.185 1.00 94.69 107 LEU A C 1
ATOM 880 O O . LEU A 1 107 ? -1.084 -6.983 -1.672 1.00 94.69 107 LEU A O 1
ATOM 884 N N . ASP A 1 108 ? -0.097 -5.273 -0.605 1.00 95.06 108 ASP A N 1
ATOM 885 C CA . ASP A 1 108 ? -1.317 -4.479 -0.469 1.00 95.06 108 ASP A CA 1
ATOM 886 C C . ASP A 1 108 ? -1.926 -4.131 -1.832 1.00 95.06 108 ASP A C 1
ATOM 888 O O . ASP A 1 108 ? -3.141 -4.224 -1.996 1.00 95.06 108 ASP A O 1
ATOM 892 N N . LEU A 1 109 ? -1.105 -3.785 -2.830 1.00 97.62 109 LEU A N 1
ATOM 893 C CA . LEU A 1 109 ? -1.567 -3.536 -4.199 1.00 97.62 109 LEU A CA 1
ATOM 894 C C . LEU A 1 109 ? -2.221 -4.777 -4.811 1.00 97.62 109 LEU A C 1
ATOM 896 O O . LEU A 1 109 ? -3.302 -4.666 -5.390 1.00 97.62 109 LEU A O 1
ATOM 900 N N . VAL A 1 110 ? -1.623 -5.962 -4.638 1.00 95.94 110 VAL A N 1
ATOM 901 C CA . VAL A 1 110 ? -2.250 -7.222 -5.064 1.00 95.94 110 VAL A CA 1
ATOM 902 C C . VAL A 1 110 ? -3.604 -7.412 -4.378 1.00 95.94 110 VAL A C 1
ATOM 904 O O . VAL A 1 110 ? -4.593 -7.734 -5.039 1.00 95.94 110 VAL A O 1
ATOM 907 N N . LEU A 1 111 ? -3.669 -7.236 -3.056 1.00 93.44 111 LEU A N 1
ATOM 908 C CA . LEU A 1 111 ? -4.901 -7.443 -2.292 1.00 93.44 111 LEU A CA 1
ATOM 909 C C . LEU A 1 111 ? -5.996 -6.450 -2.706 1.00 93.44 111 LEU A C 1
ATOM 911 O O . LEU A 1 111 ? -7.143 -6.859 -2.900 1.00 93.44 111 LEU A O 1
ATOM 915 N N . LEU A 1 112 ? -5.639 -5.180 -2.908 1.00 94.44 112 LEU A N 1
ATOM 916 C CA . LEU A 1 112 ? -6.550 -4.138 -3.381 1.00 94.44 112 LEU A CA 1
ATOM 917 C C . LEU A 1 112 ? -7.094 -4.464 -4.775 1.00 94.44 112 LEU A C 1
ATOM 919 O O . LEU A 1 112 ? -8.311 -4.449 -4.954 1.00 94.44 112 LEU A O 1
ATOM 923 N N . LEU A 1 113 ? -6.228 -4.835 -5.721 1.00 96.00 113 LEU A N 1
ATOM 924 C CA . LEU A 1 113 ? -6.606 -5.178 -7.098 1.00 96.00 113 LEU A CA 1
ATOM 925 C C . LEU A 1 113 ? -7.435 -6.467 -7.199 1.00 96.00 113 LEU A C 1
ATOM 927 O O . LEU A 1 113 ? -8.266 -6.606 -8.095 1.00 96.00 113 LEU A O 1
ATOM 931 N N . ARG A 1 114 ? -7.229 -7.427 -6.291 1.00 93.44 114 ARG A N 1
ATOM 932 C CA . ARG A 1 114 ? -8.051 -8.647 -6.221 1.00 93.44 114 ARG A CA 1
ATOM 933 C C . ARG A 1 114 ? -9.442 -8.377 -5.655 1.00 93.44 114 ARG A C 1
ATOM 935 O O . ARG A 1 114 ? -10.400 -9.014 -6.086 1.00 93.44 114 ARG A O 1
ATOM 942 N N . ALA A 1 115 ? -9.541 -7.491 -4.665 1.00 90.81 115 ALA A N 1
ATOM 943 C CA . ALA A 1 115 ? -10.778 -7.248 -3.930 1.00 90.81 115 ALA A CA 1
ATOM 944 C C . ALA A 1 115 ? -11.656 -6.144 -4.541 1.00 90.81 115 ALA A C 1
ATOM 946 O O . ALA A 1 115 ? -12.849 -6.104 -4.242 1.00 90.81 115 ALA A O 1
ATOM 947 N N . ASN A 1 116 ? -11.096 -5.266 -5.380 1.00 90.75 116 ASN A N 1
ATOM 948 C CA . ASN A 1 116 ? -11.778 -4.066 -5.861 1.00 90.75 116 ASN A CA 1
ATOM 949 C C . ASN A 1 116 ? -11.616 -3.883 -7.375 1.00 90.75 116 ASN A C 1
ATOM 951 O O . ASN A 1 116 ? -10.547 -4.109 -7.937 1.00 90.75 116 ASN A O 1
ATOM 955 N N . SER A 1 117 ? -12.671 -3.394 -8.027 1.00 90.88 117 SER A N 1
ATOM 956 C CA . SER A 1 117 ? -12.538 -2.659 -9.286 1.00 90.88 117 SER A CA 1
ATOM 957 C C . SER A 1 117 ? -12.149 -1.221 -8.962 1.00 90.88 117 SER A C 1
ATOM 959 O O . SER A 1 117 ? -12.809 -0.608 -8.125 1.00 90.88 117 SER A O 1
ATOM 961 N N . VAL A 1 118 ? -11.125 -0.686 -9.620 1.00 90.50 118 VAL A N 1
ATOM 962 C CA . VAL A 1 118 ? -10.602 0.659 -9.340 1.00 90.50 118 VAL A CA 1
ATOM 963 C C . VAL A 1 118 ? -10.666 1.540 -10.576 1.00 90.50 118 VAL A C 1
ATOM 965 O O . VAL A 1 118 ? -10.462 1.060 -11.694 1.00 90.50 118 VAL A O 1
ATOM 968 N N . ASP A 1 119 ? -10.931 2.832 -10.382 1.00 95.62 119 ASP A N 1
ATOM 969 C CA . ASP A 1 119 ? -10.788 3.805 -11.464 1.00 95.62 119 ASP A CA 1
ATOM 970 C C . ASP A 1 119 ? -9.308 4.163 -11.642 1.00 95.62 119 ASP A C 1
ATOM 972 O O . ASP A 1 119 ? -8.743 5.004 -10.940 1.00 95.62 119 ASP A O 1
ATOM 976 N N . VAL A 1 120 ? -8.673 3.515 -12.619 1.00 96.44 120 VAL A N 1
ATOM 977 C CA . VAL A 1 120 ? -7.256 3.717 -12.946 1.00 96.44 120 VAL A CA 1
ATOM 978 C C . VAL A 1 120 ? -6.931 5.175 -13.275 1.00 96.44 120 VAL A C 1
ATOM 980 O O . VAL A 1 120 ? -5.810 5.609 -13.022 1.00 96.44 120 VAL A O 1
ATOM 983 N N . ARG A 1 121 ? -7.885 5.968 -13.782 1.00 96.50 121 ARG A N 1
ATOM 984 C CA . ARG A 1 121 ? -7.642 7.393 -14.059 1.00 96.50 121 ARG A CA 1
ATOM 985 C C . ARG A 1 121 ? -7.437 8.176 -12.770 1.00 96.50 121 ARG A C 1
ATOM 987 O O . ARG A 1 121 ? -6.516 8.981 -12.706 1.00 96.50 121 ARG A O 1
ATOM 994 N N . LEU A 1 122 ? -8.247 7.906 -11.746 1.00 96.56 122 LEU A N 1
ATOM 995 C CA . LEU A 1 122 ? -8.096 8.540 -10.435 1.00 96.56 122 LEU A CA 1
ATOM 996 C C . LEU A 1 122 ? -6.794 8.111 -9.754 1.00 96.56 122 LEU A C 1
ATOM 998 O O . LEU A 1 122 ? -6.122 8.951 -9.160 1.00 96.56 122 LEU A O 1
ATOM 1002 N N . VAL A 1 123 ? -6.405 6.836 -9.891 1.00 97.62 123 VAL A N 1
ATOM 1003 C CA . VAL A 1 123 ? -5.103 6.362 -9.390 1.00 97.62 123 VAL A CA 1
ATOM 1004 C C . VAL A 1 123 ? -3.958 7.104 -10.077 1.00 97.62 123 VAL A C 1
ATOM 1006 O O . VAL A 1 123 ? -3.047 7.559 -9.393 1.00 97.62 123 VAL A O 1
ATOM 1009 N N . TRP A 1 124 ? -4.006 7.256 -11.405 1.00 97.44 124 TRP A N 1
ATOM 1010 C CA . TRP A 1 124 ? -2.975 7.982 -12.150 1.00 97.44 124 TRP A CA 1
ATOM 1011 C C . TRP A 1 124 ? -2.880 9.443 -11.743 1.00 97.44 124 TRP A C 1
ATOM 1013 O O . TRP A 1 124 ? -1.781 9.904 -11.466 1.00 97.44 124 TRP A O 1
ATOM 1023 N N . THR A 1 125 ? -4.007 10.152 -11.652 1.00 96.00 125 THR A N 1
ATOM 1024 C CA . THR A 1 125 ? -4.010 11.559 -11.232 1.00 96.00 125 THR A CA 1
ATOM 1025 C C . THR A 1 125 ? -3.377 11.733 -9.851 1.00 96.00 125 THR A C 1
ATOM 1027 O O . THR A 1 125 ? -2.513 12.588 -9.681 1.00 96.00 125 THR A O 1
ATOM 1030 N N . ALA A 1 126 ? -3.747 10.892 -8.881 1.00 95.62 126 ALA A N 1
ATOM 1031 C CA . ALA A 1 126 ? -3.155 10.951 -7.547 1.00 95.62 126 ALA A CA 1
ATOM 1032 C C . ALA A 1 126 ? -1.661 10.571 -7.556 1.00 95.62 126 ALA A C 1
ATOM 1034 O O . ALA A 1 126 ? -0.852 11.235 -6.915 1.00 95.62 126 ALA A O 1
ATOM 1035 N N . LEU A 1 127 ? -1.267 9.541 -8.311 1.00 96.50 127 LEU A N 1
ATOM 1036 C CA . LEU A 1 127 ? 0.132 9.115 -8.417 1.00 96.50 127 LEU A CA 1
ATOM 1037 C C . LEU A 1 127 ? 1.016 10.187 -9.073 1.00 96.50 127 LEU A C 1
ATOM 1039 O O . LEU A 1 127 ? 2.127 10.426 -8.610 1.00 96.50 127 LEU A O 1
ATOM 1043 N N . GLU A 1 128 ? 0.534 10.839 -10.131 1.00 95.56 128 GLU A N 1
ATOM 1044 C CA . GLU A 1 128 ? 1.226 11.947 -10.798 1.00 95.56 128 GLU A CA 1
ATOM 1045 C C . GLU A 1 128 ? 1.461 13.122 -9.847 1.00 95.56 128 GLU A C 1
ATOM 1047 O O . GLU A 1 128 ? 2.554 13.695 -9.831 1.00 95.56 128 GLU A O 1
ATOM 1052 N N . ASP A 1 129 ? 0.458 13.464 -9.036 1.00 92.94 129 ASP A N 1
ATOM 1053 C CA . ASP A 1 129 ? 0.553 14.536 -8.048 1.00 92.94 129 ASP A CA 1
ATOM 1054 C C . ASP A 1 129 ? 1.613 14.228 -6.975 1.00 92.94 129 ASP A C 1
ATOM 1056 O O . ASP A 1 129 ? 2.459 15.085 -6.700 1.00 92.94 129 ASP A O 1
ATOM 1060 N N . GLU A 1 130 ? 1.621 13.004 -6.437 1.00 91.94 130 GLU A N 1
ATOM 1061 C CA . GLU A 1 130 ? 2.618 12.521 -5.465 1.00 91.94 130 GLU A CA 1
ATOM 1062 C C . GLU A 1 130 ? 4.032 12.502 -6.065 1.00 91.94 130 GLU A C 1
ATOM 1064 O O . GLU A 1 130 ? 4.967 13.086 -5.513 1.00 91.94 130 GLU A O 1
ATOM 1069 N N . CYS A 1 131 ? 4.189 11.912 -7.256 1.00 94.06 131 CYS A N 1
ATOM 1070 C CA . CYS A 1 131 ? 5.463 11.880 -7.972 1.00 94.06 131 CYS A CA 1
ATOM 1071 C C . CYS A 1 131 ? 6.000 13.288 -8.245 1.00 94.06 131 CYS A C 1
ATOM 1073 O O . CYS A 1 131 ? 7.198 13.535 -8.105 1.00 94.06 131 CYS A O 1
ATOM 1075 N N . ARG A 1 132 ? 5.131 14.232 -8.623 1.00 92.50 132 ARG A N 1
ATOM 1076 C CA . ARG A 1 132 ? 5.521 15.625 -8.859 1.00 92.50 132 ARG A CA 1
ATOM 1077 C C . ARG A 1 132 ? 5.975 16.312 -7.573 1.00 92.50 132 ARG A C 1
ATOM 1079 O O . ARG A 1 132 ? 6.932 17.083 -7.630 1.00 92.50 132 ARG A O 1
ATOM 1086 N N . HIS A 1 133 ? 5.306 16.051 -6.450 1.00 88.19 133 HIS A N 1
ATOM 1087 C CA . HIS A 1 133 ? 5.674 16.610 -5.149 1.00 88.19 133 HIS A CA 1
ATOM 1088 C C . HIS A 1 133 ? 7.078 16.151 -4.719 1.00 88.19 133 HIS A C 1
ATOM 1090 O O . HIS A 1 133 ? 7.938 16.988 -4.436 1.00 88.19 133 HIS A O 1
ATOM 1096 N N . ASP A 1 134 ? 7.348 14.847 -4.824 1.00 87.31 134 ASP A N 1
ATOM 1097 C CA . ASP A 1 134 ? 8.620 14.234 -4.410 1.00 87.31 134 ASP A CA 1
ATOM 1098 C C . ASP A 1 134 ? 9.713 14.271 -5.492 1.00 87.31 134 ASP A C 1
ATOM 1100 O O . ASP A 1 134 ? 10.852 13.856 -5.260 1.00 87.31 134 ASP A O 1
ATOM 1104 N N . LYS A 1 135 ? 9.395 14.808 -6.679 1.00 92.75 135 LYS A N 1
ATOM 1105 C CA . LYS A 1 135 ? 10.266 14.823 -7.872 1.00 92.75 135 LYS A CA 1
ATOM 1106 C C . LYS A 1 135 ? 10.704 13.414 -8.291 1.00 92.75 135 LYS A C 1
ATOM 1108 O O . LYS A 1 135 ? 11.817 13.213 -8.783 1.00 92.75 135 LYS A O 1
ATOM 1113 N N . THR A 1 136 ? 9.813 12.450 -8.107 1.00 92.25 136 THR A N 1
ATOM 1114 C CA . THR A 1 136 ? 9.983 11.055 -8.502 1.00 92.25 136 THR A CA 1
ATOM 1115 C C . THR A 1 136 ? 9.617 10.897 -9.979 1.00 92.25 136 THR A C 1
ATOM 1117 O O . THR A 1 136 ? 8.495 11.237 -10.357 1.00 92.25 136 THR A O 1
ATOM 1120 N N . PRO A 1 137 ? 10.511 10.367 -10.830 1.00 94.69 137 PRO A N 1
ATOM 1121 C CA . PRO A 1 137 ? 10.195 10.133 -12.234 1.00 94.69 137 PRO A CA 1
ATOM 1122 C C . PRO A 1 137 ? 9.078 9.093 -12.392 1.00 94.69 137 PRO A C 1
ATOM 1124 O O . PRO A 1 137 ? 9.185 7.969 -11.896 1.00 94.69 137 PRO A O 1
ATOM 1127 N N . LEU A 1 138 ? 7.994 9.460 -13.078 1.00 95.75 138 LEU A N 1
ATOM 1128 C CA . LEU A 1 138 ? 6.819 8.595 -13.236 1.00 95.75 138 LEU A CA 1
ATOM 1129 C C . LEU A 1 138 ? 7.125 7.363 -14.101 1.00 95.75 138 LEU A C 1
ATOM 1131 O O . LEU A 1 138 ? 6.525 6.306 -13.916 1.00 95.75 138 LEU A O 1
ATOM 1135 N N . GLU A 1 139 ? 8.098 7.460 -15.011 1.00 95.62 139 GLU A N 1
ATOM 1136 C CA . GLU A 1 139 ? 8.556 6.356 -15.860 1.00 95.62 139 GLU A CA 1
ATOM 1137 C C . GLU A 1 139 ? 9.089 5.156 -15.067 1.00 95.62 139 GLU A C 1
ATOM 1139 O O . GLU A 1 139 ? 9.087 4.036 -15.580 1.00 95.62 139 GLU A O 1
ATOM 1144 N N . HIS A 1 140 ? 9.470 5.359 -13.801 1.00 95.38 140 HIS A N 1
ATOM 1145 C CA . HIS A 1 140 ? 9.825 4.280 -12.880 1.00 95.38 140 HIS A CA 1
ATOM 1146 C C . HIS A 1 140 ? 8.681 3.275 -12.692 1.00 95.38 140 HIS A C 1
ATOM 1148 O O . HIS A 1 140 ? 8.931 2.117 -12.361 1.00 95.38 140 HIS A O 1
ATOM 1154 N N . PHE A 1 141 ? 7.428 3.669 -12.953 1.00 97.50 141 PHE A N 1
ATOM 1155 C CA . PHE A 1 141 ? 6.288 2.753 -12.959 1.00 97.50 141 PHE A CA 1
ATOM 1156 C C . PHE A 1 141 ? 6.494 1.560 -13.897 1.00 97.50 141 PHE A C 1
ATOM 1158 O O . PHE A 1 141 ? 6.068 0.445 -13.587 1.00 97.50 141 PHE A O 1
ATOM 1165 N N . ASN A 1 142 ? 7.204 1.758 -15.011 1.00 97.12 142 ASN A N 1
ATOM 1166 C CA . ASN A 1 142 ? 7.470 0.690 -15.967 1.00 97.12 142 ASN A CA 1
ATOM 1167 C C . ASN A 1 142 ? 8.258 -0.472 -15.344 1.00 97.12 142 ASN A C 1
ATOM 1169 O O . ASN A 1 142 ? 8.079 -1.600 -15.785 1.00 97.12 142 ASN A O 1
ATOM 1173 N N . TRP A 1 143 ? 9.025 -0.262 -14.265 1.00 97.00 143 TRP A N 1
ATOM 1174 C CA . TRP A 1 143 ? 9.690 -1.357 -13.547 1.00 97.00 143 TRP A CA 1
ATOM 1175 C C . TRP A 1 143 ? 8.721 -2.406 -12.993 1.00 97.00 143 TRP A C 1
ATOM 1177 O O . TRP A 1 143 ? 9.076 -3.583 -12.898 1.00 97.00 143 TRP A O 1
ATOM 1187 N N . LEU A 1 144 ? 7.500 -2.004 -12.628 1.00 97.44 144 LEU A N 1
ATOM 1188 C CA . LEU A 1 144 ? 6.464 -2.935 -12.180 1.00 97.44 144 LEU A CA 1
ATOM 1189 C C . LEU A 1 144 ? 5.924 -3.752 -13.359 1.00 97.44 144 LEU A C 1
ATOM 1191 O O . LEU A 1 144 ? 5.875 -4.976 -13.273 1.00 97.44 144 LEU A O 1
ATOM 1195 N N . LEU A 1 145 ? 5.572 -3.094 -14.469 1.00 97.62 145 LEU A N 1
ATOM 1196 C CA . LEU A 1 145 ? 5.018 -3.765 -15.653 1.00 97.62 145 LEU A CA 1
ATOM 1197 C C . LEU A 1 145 ? 6.044 -4.649 -16.373 1.00 97.62 145 LEU A C 1
ATOM 1199 O O . LEU A 1 145 ? 5.730 -5.765 -16.781 1.00 97.62 145 LEU A O 1
ATOM 1203 N N . ASP A 1 146 ? 7.284 -4.179 -16.481 1.00 97.38 146 ASP A N 1
ATOM 1204 C CA . ASP A 1 146 ? 8.386 -4.906 -17.115 1.00 97.38 146 ASP A CA 1
ATOM 1205 C C . ASP A 1 146 ? 9.006 -5.952 -16.173 1.00 97.38 146 ASP A C 1
ATOM 1207 O O . ASP A 1 146 ? 9.869 -6.725 -16.583 1.00 97.38 146 ASP A O 1
ATOM 1211 N N . ARG A 1 147 ? 8.524 -6.022 -14.923 1.00 97.50 147 ARG A N 1
ATOM 1212 C CA . ARG A 1 147 ? 8.946 -6.975 -13.884 1.00 97.50 147 ARG A CA 1
ATOM 1213 C C . ARG A 1 147 ? 10.420 -6.847 -13.494 1.00 97.50 147 ARG A C 1
ATOM 1215 O O . ARG A 1 147 ? 11.027 -7.799 -13.015 1.00 97.50 147 ARG A O 1
ATOM 1222 N N . THR A 1 148 ? 10.979 -5.652 -13.650 1.00 96.56 148 THR A N 1
ATOM 1223 C CA . THR A 1 148 ? 12.374 -5.311 -13.337 1.00 96.56 148 THR A CA 1
ATOM 1224 C C . THR A 1 148 ? 12.522 -4.550 -12.021 1.00 96.56 148 THR A C 1
ATOM 1226 O O . THR A 1 148 ? 13.618 -4.139 -11.661 1.00 96.56 148 THR A O 1
ATOM 1229 N N . ILE A 1 149 ? 11.452 -4.404 -11.230 1.00 96.25 149 ILE A N 1
ATOM 1230 C CA . ILE A 1 149 ? 11.483 -3.706 -9.932 1.00 96.25 149 ILE A CA 1
ATOM 1231 C C . ILE A 1 149 ? 12.500 -4.288 -8.929 1.00 96.25 149 ILE A C 1
ATOM 1233 O O . ILE A 1 149 ? 12.927 -3.588 -8.011 1.00 96.25 149 ILE A O 1
ATOM 1237 N N . GLY A 1 150 ? 12.951 -5.535 -9.110 1.00 93.81 150 GLY A N 1
ATOM 1238 C CA . GLY A 1 150 ? 14.063 -6.117 -8.344 1.00 93.81 150 GLY A CA 1
ATOM 1239 C C . GLY A 1 150 ? 15.421 -5.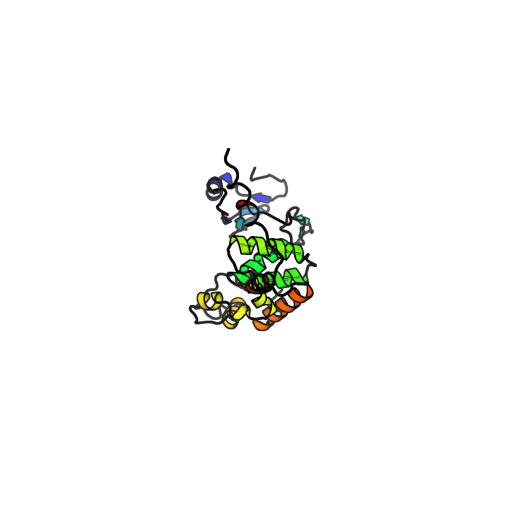449 -8.588 1.00 93.81 150 GLY A C 1
ATOM 1240 O O . GLY A 1 150 ? 16.306 -5.509 -7.738 1.00 93.81 150 GLY A O 1
ATOM 1241 N N . GLU A 1 151 ? 15.578 -4.752 -9.710 1.00 92.69 151 GLU A N 1
ATOM 1242 C CA . GLU A 1 151 ? 16.793 -4.016 -10.076 1.00 92.69 151 GLU A CA 1
ATOM 1243 C C . GLU A 1 151 ? 16.843 -2.618 -9.443 1.00 92.69 151 GLU A C 1
ATOM 1245 O O . GLU A 1 151 ? 17.861 -1.926 -9.534 1.00 92.69 151 GLU A O 1
ATOM 1250 N N . HIS A 1 152 ? 15.764 -2.200 -8.768 1.00 93.12 152 HIS A N 1
ATOM 1251 C CA . HIS A 1 152 ? 15.658 -0.878 -8.169 1.00 93.12 152 HIS A CA 1
ATOM 1252 C C . HIS A 1 152 ? 16.850 -0.585 -7.227 1.00 93.12 152 HIS A C 1
ATOM 1254 O O . HIS A 1 152 ? 17.106 -1.353 -6.290 1.00 93.12 152 HIS A O 1
ATOM 1260 N N . PRO A 1 153 ? 17.555 0.560 -7.367 1.00 90.19 153 PRO A N 1
ATOM 1261 C CA . PRO A 1 153 ? 18.767 0.854 -6.591 1.00 90.19 153 PRO A CA 1
ATOM 1262 C C . PRO A 1 153 ? 18.581 0.853 -5.066 1.00 90.19 153 PRO A C 1
ATOM 1264 O O . PRO A 1 153 ? 19.538 0.678 -4.310 1.00 90.19 153 PRO A O 1
ATOM 1267 N N . ALA A 1 154 ? 17.356 1.080 -4.583 1.00 88.69 154 ALA A N 1
ATOM 1268 C CA . ALA A 1 154 ? 17.032 1.007 -3.156 1.00 88.69 154 ALA A CA 1
ATOM 1269 C C . ALA A 1 154 ? 17.287 -0.378 -2.539 1.00 88.69 154 ALA A C 1
ATOM 1271 O O . ALA A 1 154 ? 17.707 -0.422 -1.385 1.00 88.69 154 ALA A O 1
ATOM 1272 N N . TRP A 1 155 ? 17.118 -1.475 -3.286 1.00 87.44 155 TRP A N 1
ATOM 1273 C CA . TRP A 1 155 ? 17.395 -2.822 -2.774 1.00 87.44 155 TRP A CA 1
ATOM 1274 C C . TRP A 1 155 ? 18.872 -3.002 -2.438 1.00 87.44 155 TRP A C 1
ATOM 1276 O O . TRP A 1 155 ? 19.222 -3.430 -1.341 1.00 87.44 155 TRP A O 1
ATOM 1286 N N . ARG A 1 156 ? 19.759 -2.551 -3.333 1.00 82.25 156 ARG A N 1
ATOM 1287 C CA . ARG A 1 156 ? 21.206 -2.572 -3.078 1.00 82.25 156 ARG A CA 1
ATOM 1288 C C . ARG A 1 156 ? 21.595 -1.657 -1.919 1.00 82.25 156 ARG A C 1
ATOM 1290 O O . ARG A 1 156 ? 22.469 -2.011 -1.136 1.00 82.25 156 ARG A O 1
ATOM 1297 N N . ARG A 1 157 ? 20.955 -0.490 -1.776 1.00 84.56 157 ARG A N 1
ATOM 1298 C CA . ARG A 1 157 ? 21.214 0.420 -0.642 1.00 84.56 157 ARG A CA 1
ATOM 1299 C C . ARG A 1 157 ? 20.802 -0.193 0.697 1.00 84.56 157 ARG A C 1
ATOM 1301 O O . ARG A 1 157 ? 21.527 -0.042 1.671 1.00 84.56 157 ARG A O 1
ATOM 1308 N N . LEU A 1 158 ? 19.679 -0.908 0.733 1.00 79.19 158 LEU A N 1
ATOM 1309 C CA . LEU A 1 158 ? 19.161 -1.575 1.929 1.00 79.19 158 LEU A CA 1
ATOM 1310 C C . LEU A 1 158 ? 20.152 -2.594 2.507 1.00 79.19 158 LEU A C 1
ATOM 1312 O O . LEU A 1 158 ? 20.301 -2.700 3.721 1.00 79.19 158 LEU A O 1
ATOM 1316 N N . SER A 1 159 ? 20.837 -3.321 1.627 1.00 75.00 159 SER A N 1
ATOM 1317 C CA . SER A 1 159 ? 21.739 -4.412 1.983 1.00 75.00 159 SER A CA 1
ATOM 1318 C C . SER A 1 159 ? 23.224 -4.040 1.925 1.00 75.00 159 SER A C 1
ATOM 1320 O O . SER A 1 159 ? 24.072 -4.914 2.108 1.00 75.00 159 SER A O 1
ATOM 1322 N N . ASN A 1 160 ? 23.572 -2.778 1.638 1.00 81.50 160 ASN A N 1
ATOM 1323 C CA . ASN A 1 160 ? 24.933 -2.372 1.249 1.00 81.50 160 ASN A CA 1
ATOM 1324 C C . ASN A 1 160 ? 25.518 -3.261 0.129 1.00 81.50 160 ASN A C 1
ATOM 1326 O O . ASN A 1 160 ? 26.699 -3.607 0.142 1.00 81.50 160 ASN A O 1
ATOM 1330 N N . GLY A 1 161 ? 24.665 -3.677 -0.810 1.00 81.62 161 GLY A N 1
ATOM 1331 C CA . GLY A 1 161 ? 24.997 -4.550 -1.934 1.00 81.62 161 GLY A CA 1
ATOM 1332 C C . GLY A 1 161 ? 25.184 -6.026 -1.576 1.00 81.62 161 GLY A C 1
ATOM 1333 O O . GLY A 1 161 ? 25.588 -6.789 -2.445 1.00 81.62 161 GLY A O 1
ATOM 1334 N N . ARG A 1 162 ? 24.919 -6.435 -0.328 1.00 83.62 162 ARG A N 1
ATOM 1335 C CA . ARG A 1 162 ? 25.110 -7.825 0.128 1.00 83.62 162 ARG A CA 1
ATOM 1336 C C . ARG A 1 162 ? 23.984 -8.769 -0.258 1.00 83.62 162 ARG A C 1
ATOM 1338 O O . ARG A 1 162 ? 24.223 -9.966 -0.279 1.00 83.62 162 ARG A O 1
ATOM 1345 N N . TYR A 1 163 ? 22.794 -8.224 -0.484 1.00 85.25 163 TYR A N 1
ATOM 1346 C CA . TYR A 1 163 ? 21.597 -8.993 -0.795 1.00 85.25 163 TYR A CA 1
ATOM 1347 C C . TYR A 1 163 ? 20.857 -8.364 -1.968 1.00 85.25 163 TYR A C 1
ATOM 1349 O O . TYR A 1 163 ? 20.744 -7.130 -2.031 1.00 85.25 163 TYR A O 1
ATOM 1357 N N . ASP A 1 164 ? 20.346 -9.199 -2.865 1.00 89.62 164 ASP A N 1
ATOM 1358 C CA . ASP A 1 164 ? 19.414 -8.785 -3.911 1.00 89.62 164 ASP A CA 1
ATOM 1359 C C . ASP A 1 164 ? 17.958 -8.726 -3.403 1.00 89.62 164 ASP A C 1
ATOM 1361 O O . ASP A 1 164 ? 17.665 -8.963 -2.225 1.00 89.62 164 ASP A O 1
ATOM 1365 N N . ALA A 1 165 ? 17.030 -8.337 -4.282 1.00 91.88 165 ALA A N 1
ATOM 1366 C CA . ALA A 1 165 ? 15.619 -8.207 -3.929 1.00 91.88 165 ALA A CA 1
ATOM 1367 C C . ALA A 1 165 ? 14.968 -9.556 -3.571 1.00 91.88 165 ALA A C 1
ATOM 1369 O O . ALA A 1 165 ? 14.123 -9.595 -2.676 1.00 91.88 165 ALA A O 1
ATOM 1370 N N . GLY A 1 166 ? 15.372 -10.651 -4.221 1.00 92.12 166 GLY A N 1
ATOM 1371 C CA . GLY A 1 166 ? 14.853 -11.995 -3.961 1.00 92.12 166 GLY A CA 1
ATOM 1372 C C . GLY A 1 166 ? 15.282 -12.518 -2.593 1.00 92.12 166 GLY A C 1
ATOM 1373 O O . GLY A 1 166 ? 14.458 -13.013 -1.821 1.00 92.12 166 GLY A O 1
ATOM 1374 N N . GLU A 1 167 ? 16.545 -12.315 -2.228 1.00 89.88 167 GLU A N 1
ATOM 1375 C CA . GLU A 1 167 ? 17.066 -12.637 -0.898 1.00 89.88 167 GLU A CA 1
ATOM 1376 C C . GLU A 1 167 ? 16.381 -11.796 0.188 1.00 89.88 167 GLU A C 1
ATOM 1378 O O . GLU A 1 167 ? 15.949 -12.330 1.215 1.00 89.88 167 GLU A O 1
ATOM 1383 N N . CYS A 1 168 ? 16.207 -10.491 -0.058 1.00 90.25 168 CYS A N 1
ATOM 1384 C CA . CYS A 1 168 ? 15.455 -9.613 0.839 1.00 90.25 168 CYS A CA 1
ATOM 1385 C C . CYS A 1 168 ? 14.003 -10.091 1.008 1.00 90.25 168 CYS A C 1
ATOM 1387 O O . CYS A 1 168 ? 13.495 -10.128 2.131 1.00 90.25 168 CYS A O 1
ATOM 1389 N N . PHE A 1 169 ? 13.348 -10.503 -0.080 1.00 91.19 169 PHE A N 1
ATOM 1390 C CA . PHE A 1 169 ? 11.979 -11.018 -0.063 1.00 91.19 169 PHE A CA 1
ATOM 1391 C C . PHE A 1 169 ? 11.870 -12.323 0.730 1.00 91.19 169 PHE A C 1
ATOM 1393 O O . PHE A 1 169 ? 10.961 -12.492 1.547 1.00 91.19 169 PHE A O 1
ATOM 1400 N N . SER A 1 170 ? 12.829 -13.233 0.546 1.00 88.94 170 SER A N 1
ATOM 1401 C CA . SER A 1 170 ? 12.889 -14.488 1.295 1.00 88.94 170 SER A CA 1
ATOM 1402 C C . SER A 1 170 ? 12.996 -14.235 2.802 1.00 88.94 170 SER A C 1
ATOM 1404 O O . SER A 1 170 ? 12.277 -14.863 3.587 1.00 88.94 170 SER A O 1
ATOM 1406 N N . VAL A 1 171 ? 13.811 -13.255 3.216 1.00 87.31 171 VAL A N 1
ATOM 1407 C CA . VAL A 1 171 ? 13.906 -12.821 4.620 1.00 87.31 171 VAL A CA 1
ATOM 1408 C C . VAL A 1 171 ? 12.599 -12.194 5.105 1.00 87.31 171 VAL A C 1
ATOM 1410 O O . VAL A 1 171 ? 12.123 -12.568 6.173 1.00 87.31 171 VAL A O 1
ATOM 1413 N N . TRP A 1 172 ? 11.987 -11.300 4.326 1.00 88.62 172 TRP A N 1
ATOM 1414 C CA . TRP A 1 172 ? 10.716 -10.653 4.676 1.00 88.62 172 TRP A CA 1
ATOM 1415 C C . TRP A 1 172 ? 9.570 -11.650 4.907 1.00 88.62 172 TRP A C 1
ATOM 1417 O O . TRP A 1 172 ? 8.760 -11.488 5.827 1.00 88.62 172 TRP A O 1
ATOM 1427 N N . ARG A 1 173 ? 9.517 -12.700 4.080 1.00 86.50 173 ARG A N 1
ATOM 1428 C CA . ARG A 1 173 ? 8.528 -13.781 4.159 1.00 86.50 173 ARG A CA 1
ATOM 1429 C C . ARG A 1 173 ? 8.790 -14.738 5.327 1.00 86.50 173 ARG A C 1
ATOM 1431 O O . ARG A 1 173 ? 7.856 -15.349 5.850 1.00 86.50 173 ARG A O 1
ATOM 1438 N N . SER A 1 174 ? 10.051 -14.917 5.711 1.00 79.56 174 SER A N 1
ATOM 1439 C CA . SER A 1 174 ? 10.449 -15.911 6.706 1.00 79.56 174 SER A CA 1
ATOM 1440 C C . SER A 1 174 ? 10.042 -15.491 8.118 1.00 79.56 174 SER A C 1
ATOM 1442 O O . SER A 1 174 ? 10.439 -14.447 8.615 1.00 79.56 174 SER A O 1
ATOM 1444 N N . ALA A 1 175 ? 9.286 -16.350 8.805 1.00 61.34 175 ALA A N 1
ATOM 1445 C CA . ALA A 1 175 ? 8.883 -16.123 10.198 1.00 61.34 175 ALA A CA 1
ATOM 1446 C C . ALA A 1 175 ? 9.998 -16.396 11.222 1.00 61.34 175 ALA A C 1
ATOM 1448 O O . ALA A 1 175 ? 9.926 -15.976 12.373 1.00 61.34 175 ALA A O 1
ATOM 1449 N N . LEU A 1 176 ? 11.002 -17.168 10.814 1.00 53.88 176 LEU A N 1
ATOM 1450 C CA . LEU A 1 176 ? 12.271 -17.280 11.511 1.00 53.88 176 LEU A CA 1
ATOM 1451 C C . LEU A 1 176 ? 13.168 -16.276 10.809 1.00 53.88 176 LEU A C 1
ATOM 1453 O O . LEU A 1 176 ? 13.340 -16.401 9.601 1.00 53.88 176 LEU A O 1
ATOM 1457 N N . ALA A 1 177 ? 13.688 -15.281 11.522 1.00 50.53 177 ALA A N 1
ATOM 1458 C CA . ALA A 1 177 ? 14.654 -14.335 10.979 1.00 50.53 177 ALA A CA 1
ATOM 1459 C C . ALA A 1 177 ? 15.829 -15.116 10.361 1.00 50.53 177 ALA A C 1
ATOM 1461 O O . ALA A 1 177 ? 16.761 -15.503 11.063 1.00 50.53 177 ALA A O 1
ATOM 1462 N N . ALA A 1 178 ? 15.758 -15.408 9.058 1.00 47.25 178 ALA A N 1
ATOM 1463 C CA . ALA A 1 178 ? 16.687 -16.325 8.400 1.00 47.25 178 ALA A CA 1
ATOM 1464 C C . ALA A 1 178 ? 18.094 -15.728 8.282 1.00 47.25 178 ALA A C 1
ATOM 1466 O O . ALA A 1 178 ? 19.032 -16.425 7.923 1.00 47.25 178 ALA A O 1
ATOM 1467 N N . ASN A 1 179 ? 18.264 -14.461 8.657 1.00 51.00 179 ASN A N 1
ATOM 1468 C CA . ASN A 1 179 ? 19.551 -13.882 8.981 1.00 51.00 179 ASN A CA 1
ATOM 1469 C C . ASN A 1 179 ? 19.340 -12.696 9.921 1.00 51.00 179 ASN A C 1
ATOM 1471 O O . ASN A 1 179 ? 18.832 -11.661 9.499 1.00 51.00 179 ASN A O 1
ATOM 1475 N N . GLY A 1 180 ? 19.820 -12.783 11.165 1.00 53.44 180 GLY A N 1
ATOM 1476 C CA . GLY A 1 180 ? 19.912 -11.622 12.067 1.00 53.44 180 GLY A CA 1
ATOM 1477 C C . GLY A 1 180 ? 20.804 -10.483 11.535 1.00 53.44 180 GLY A C 1
ATOM 1478 O O . GLY A 1 180 ? 20.935 -9.452 12.182 1.00 53.44 180 GLY A O 1
ATOM 1479 N N . ALA A 1 181 ? 21.423 -10.669 10.363 1.00 60.28 181 ALA A N 1
ATOM 1480 C CA . ALA A 1 181 ? 22.275 -9.704 9.681 1.00 60.28 181 ALA A CA 1
ATOM 1481 C C . ALA A 1 181 ? 21.537 -8.789 8.681 1.00 60.28 181 ALA A C 1
ATOM 1483 O O . ALA A 1 181 ? 22.109 -7.770 8.294 1.00 60.28 181 ALA A O 1
ATOM 1484 N N . LEU A 1 182 ? 20.316 -9.130 8.241 1.00 71.00 182 LEU A N 1
ATOM 1485 C CA . LEU A 1 182 ? 19.521 -8.290 7.336 1.00 71.00 182 LEU A CA 1
ATOM 1486 C C . LEU A 1 182 ? 18.303 -7.738 8.077 1.00 71.00 182 LEU A C 1
ATOM 1488 O O . LEU A 1 182 ? 17.289 -8.416 8.231 1.00 71.00 182 LEU A O 1
ATOM 1492 N N . GLN A 1 183 ? 18.410 -6.492 8.532 1.00 68.88 183 GLN A N 1
ATOM 1493 C CA . GLN A 1 183 ? 17.291 -5.771 9.126 1.00 68.88 183 GLN A CA 1
ATOM 1494 C C . GLN A 1 183 ? 16.545 -5.005 8.031 1.00 68.88 183 GLN A C 1
ATOM 1496 O O . GLN A 1 183 ? 17.036 -4.009 7.498 1.00 68.88 183 GLN A O 1
ATOM 1501 N N . LEU A 1 184 ? 15.354 -5.487 7.685 1.00 77.94 184 LEU A N 1
ATOM 1502 C CA . LEU A 1 184 ? 14.433 -4.755 6.825 1.00 77.94 184 LEU A CA 1
ATOM 1503 C C . LEU A 1 184 ? 13.751 -3.653 7.647 1.00 77.94 184 LEU A C 1
ATOM 1505 O O . LEU A 1 184 ? 13.415 -3.856 8.811 1.00 77.94 184 LEU A O 1
ATOM 1509 N N . TRP A 1 185 ? 13.528 -2.491 7.035 1.00 73.81 185 TRP A N 1
ATOM 1510 C CA . TRP A 1 185 ? 12.835 -1.352 7.662 1.00 73.81 185 TRP A CA 1
ATOM 1511 C C . TRP A 1 185 ? 11.307 -1.461 7.529 1.00 73.81 185 TRP A C 1
ATOM 1513 O O . TRP A 1 185 ? 10.600 -0.464 7.638 1.00 73.81 185 TRP A O 1
ATOM 1523 N N . GLU A 1 186 ? 10.798 -2.656 7.231 1.00 81.56 186 GLU A N 1
ATOM 1524 C CA . GLU A 1 186 ? 9.375 -2.944 7.094 1.00 81.56 186 GLU A CA 1
ATOM 1525 C C . GLU A 1 186 ? 8.987 -4.150 7.949 1.00 81.56 186 GLU A C 1
ATOM 1527 O O . GLU A 1 186 ? 9.800 -5.045 8.197 1.00 81.56 186 GLU A O 1
ATOM 1532 N N . SER A 1 187 ? 7.734 -4.163 8.406 1.00 82.69 187 SER A N 1
ATOM 1533 C CA . SER A 1 187 ? 7.163 -5.275 9.159 1.00 82.69 187 SER A CA 1
ATOM 1534 C C . SER A 1 187 ? 7.206 -6.564 8.341 1.00 82.69 187 SER A C 1
ATOM 1536 O O . SER A 1 187 ? 6.928 -6.563 7.139 1.00 82.69 187 SER A O 1
ATOM 1538 N N . GLN A 1 188 ? 7.527 -7.673 9.007 1.00 84.81 188 GLN A N 1
ATOM 1539 C CA . GLN A 1 188 ? 7.552 -8.993 8.382 1.00 84.81 188 GLN A CA 1
ATOM 1540 C C . GLN A 1 188 ? 6.151 -9.420 7.959 1.00 84.81 188 GLN A C 1
ATOM 1542 O O . GLN A 1 188 ? 5.142 -9.003 8.532 1.00 84.81 188 GLN A O 1
ATOM 1547 N N . LEU A 1 189 ? 6.094 -10.341 7.006 1.00 86.12 189 LEU A N 1
ATOM 1548 C CA . LEU A 1 189 ? 4.843 -10.813 6.431 1.00 86.12 189 LEU A CA 1
ATOM 1549 C C . LEU A 1 189 ? 3.832 -11.321 7.467 1.00 86.12 189 LEU A C 1
ATOM 1551 O O . LEU A 1 189 ? 2.652 -10.989 7.404 1.00 86.12 189 LEU A O 1
ATOM 1555 N N . THR A 1 190 ? 4.297 -12.063 8.474 1.00 83.56 190 THR A N 1
ATOM 1556 C CA . THR A 1 190 ? 3.438 -12.590 9.547 1.00 83.56 190 THR A CA 1
ATOM 1557 C C . THR A 1 190 ? 2.858 -11.515 10.464 1.00 83.56 190 THR A C 1
ATOM 1559 O O . THR A 1 190 ? 1.941 -11.807 11.225 1.00 83.56 190 THR A O 1
ATOM 1562 N N . GLN A 1 191 ? 3.403 -10.297 10.437 1.00 81.62 191 GLN A N 1
ATOM 1563 C CA . GLN A 1 191 ? 2.908 -9.161 11.219 1.00 81.62 191 GLN A CA 1
ATOM 1564 C C . GLN A 1 191 ? 1.832 -8.377 10.461 1.00 81.62 191 GLN A C 1
ATOM 1566 O O . GLN A 1 191 ? 0.962 -7.785 11.090 1.00 81.62 191 GLN A O 1
ATOM 1571 N N . VAL A 1 192 ? 1.877 -8.384 9.125 1.00 83.69 192 VAL A N 1
ATOM 1572 C CA . VAL A 1 192 ? 0.972 -7.591 8.273 1.00 83.69 192 VAL A CA 1
ATOM 1573 C C . VAL A 1 192 ? -0.116 -8.423 7.598 1.00 83.69 192 VAL A C 1
ATOM 1575 O O . VAL A 1 192 ? -1.094 -7.869 7.107 1.00 83.69 192 VAL A O 1
ATOM 1578 N N . TYR A 1 193 ? 0.012 -9.753 7.587 1.00 84.50 193 TYR A N 1
ATOM 1579 C CA . TYR A 1 193 ? -0.930 -10.645 6.918 1.00 84.50 193 TYR A CA 1
ATOM 1580 C C . TYR A 1 193 ? -1.320 -11.845 7.787 1.00 84.50 193 TYR A C 1
ATOM 1582 O O . TYR A 1 193 ? -0.481 -12.634 8.218 1.00 84.50 193 TYR A O 1
ATOM 1590 N N . ILE A 1 194 ? -2.630 -12.001 8.010 1.00 76.50 194 ILE A N 1
ATOM 1591 C CA . ILE A 1 194 ? -3.219 -13.039 8.880 1.00 76.50 194 ILE A CA 1
ATOM 1592 C C . ILE A 1 194 ? -3.869 -14.174 8.060 1.00 76.50 194 ILE A C 1
ATOM 1594 O O . ILE A 1 194 ? -4.291 -15.181 8.622 1.00 76.50 194 ILE A O 1
ATOM 1598 N N . GLY A 1 195 ? -3.903 -14.077 6.726 1.00 72.62 195 GLY A N 1
ATOM 1599 C CA . GLY A 1 195 ? -4.513 -15.089 5.847 1.00 72.62 195 GLY A CA 1
ATOM 1600 C C . GLY A 1 195 ? -3.774 -16.435 5.771 1.00 72.62 195 GLY A C 1
ATOM 1601 O O . GLY A 1 195 ? -4.163 -17.286 4.981 1.00 72.62 195 GLY A O 1
ATOM 1602 N N . GLY A 1 196 ? -2.739 -16.641 6.592 1.00 63.69 196 GLY A N 1
ATOM 1603 C CA . GLY A 1 196 ? -1.896 -17.838 6.613 1.00 63.69 196 GLY A CA 1
ATOM 1604 C C . GLY A 1 196 ? -0.552 -17.635 5.908 1.00 63.69 196 GLY A C 1
ATOM 1605 O O . GLY A 1 196 ? -0.331 -16.633 5.232 1.00 63.69 196 GLY A O 1
ATOM 1606 N N . ARG A 1 197 ? 0.372 -18.593 6.088 1.00 55.25 197 ARG A N 1
ATOM 1607 C CA . ARG A 1 197 ? 1.660 -18.621 5.361 1.00 55.25 197 ARG A CA 1
ATOM 1608 C C . ARG A 1 197 ? 1.525 -19.139 3.931 1.00 55.25 197 ARG A C 1
ATOM 1610 O O . ARG A 1 197 ? 2.494 -19.059 3.184 1.00 55.25 197 ARG A O 1
ATOM 1617 N N . ASP A 1 198 ? 0.335 -19.589 3.546 1.00 55.94 198 ASP A N 1
ATOM 1618 C CA . ASP A 1 198 ? -0.006 -20.026 2.189 1.00 55.94 198 ASP A CA 1
ATOM 1619 C C . ASP A 1 198 ? -0.175 -18.829 1.239 1.00 55.94 198 ASP A C 1
ATOM 1621 O O . ASP A 1 198 ? -1.035 -18.812 0.356 1.00 55.94 198 ASP A O 1
ATOM 1625 N N . LEU A 1 199 ? 0.632 -17.783 1.429 1.00 59.53 199 LEU A N 1
ATOM 1626 C CA . LEU A 1 199 ? 0.776 -16.764 0.412 1.00 59.53 199 LEU A CA 1
ATOM 1627 C C . LEU A 1 199 ? 1.339 -17.424 -0.840 1.00 59.53 199 LEU A C 1
ATOM 1629 O O . LEU A 1 199 ? 2.260 -18.236 -0.787 1.00 59.53 199 LEU A O 1
ATOM 1633 N N . LEU A 1 200 ? 0.736 -17.063 -1.966 1.00 63.47 200 LEU A N 1
ATOM 1634 C CA . LEU A 1 200 ? 0.891 -17.751 -3.246 1.00 63.47 200 LEU A CA 1
ATOM 1635 C C . LEU A 1 200 ? 2.312 -17.681 -3.815 1.00 63.47 200 LEU A C 1
ATOM 1637 O O . LEU A 1 200 ? 2.617 -18.404 -4.760 1.00 63.47 200 LEU A O 1
ATOM 1641 N N . TRP A 1 201 ? 3.170 -16.826 -3.257 1.00 87.88 201 TRP A N 1
ATOM 1642 C CA . TRP A 1 201 ? 4.495 -16.562 -3.795 1.00 87.88 201 TRP A CA 1
ATOM 1643 C C . TRP A 1 201 ? 5.571 -17.224 -2.955 1.00 87.88 201 TRP A C 1
ATOM 1645 O O . TRP A 1 201 ? 5.853 -16.852 -1.810 1.00 87.88 201 TRP A O 1
ATOM 1655 N N . VAL A 1 202 ? 6.196 -18.218 -3.570 1.00 87.56 202 VAL A N 1
ATOM 1656 C CA . VAL A 1 202 ? 7.406 -18.827 -3.056 1.00 87.56 202 VAL A CA 1
ATOM 1657 C C . VAL A 1 202 ? 8.610 -17.916 -3.306 1.00 87.56 202 VAL A C 1
ATOM 1659 O O . VAL A 1 202 ? 9.463 -17.782 -2.434 1.00 87.56 202 VAL A O 1
ATOM 1662 N N . GLU A 1 203 ? 8.625 -17.250 -4.457 1.00 91.44 203 GLU A N 1
ATOM 1663 C CA . GLU A 1 203 ? 9.737 -16.425 -4.932 1.00 91.44 203 GLU A CA 1
ATOM 1664 C C . GLU A 1 203 ? 9.274 -15.003 -5.261 1.00 91.44 203 GLU A C 1
ATOM 1666 O O . GLU A 1 203 ? 8.101 -14.772 -5.578 1.00 91.44 203 GLU A O 1
ATOM 1671 N N . PHE A 1 204 ? 10.200 -14.045 -5.202 1.00 94.06 204 PHE A N 1
ATOM 1672 C CA . PHE A 1 204 ? 9.912 -12.627 -5.436 1.00 94.06 204 PHE A CA 1
ATOM 1673 C C . PHE A 1 204 ? 9.347 -12.374 -6.839 1.00 94.06 204 PHE A C 1
ATOM 1675 O O . PHE A 1 204 ? 8.394 -11.615 -7.015 1.00 94.06 204 PHE A O 1
ATOM 1682 N N . GLU A 1 205 ? 9.865 -13.081 -7.838 1.00 95.94 205 GLU A N 1
ATOM 1683 C CA . GLU A 1 205 ? 9.442 -12.993 -9.234 1.00 95.94 205 GLU A CA 1
ATOM 1684 C C . GLU A 1 205 ? 7.966 -13.362 -9.401 1.00 95.94 205 GLU A C 1
ATOM 1686 O O . GLU A 1 205 ? 7.295 -12.826 -10.281 1.00 95.94 205 GLU A O 1
ATOM 1691 N N . GLN A 1 206 ? 7.437 -14.248 -8.552 1.00 95.50 206 GLN A N 1
ATOM 1692 C CA . GLN A 1 206 ? 6.029 -14.643 -8.598 1.00 95.50 206 GLN A CA 1
ATOM 1693 C C . GLN A 1 206 ? 5.122 -13.516 -8.092 1.00 95.50 206 GLN A C 1
ATOM 1695 O O . GLN A 1 206 ? 4.088 -13.256 -8.709 1.00 95.50 206 GLN A O 1
ATOM 1700 N N . LEU A 1 207 ? 5.532 -12.815 -7.027 1.00 95.25 207 LEU A N 1
ATOM 1701 C CA . LEU A 1 207 ? 4.837 -11.621 -6.536 1.00 95.25 207 LEU A CA 1
ATOM 1702 C C . LEU A 1 207 ? 4.814 -10.537 -7.617 1.00 95.25 207 LEU A C 1
ATOM 1704 O O . LEU A 1 207 ? 3.753 -10.0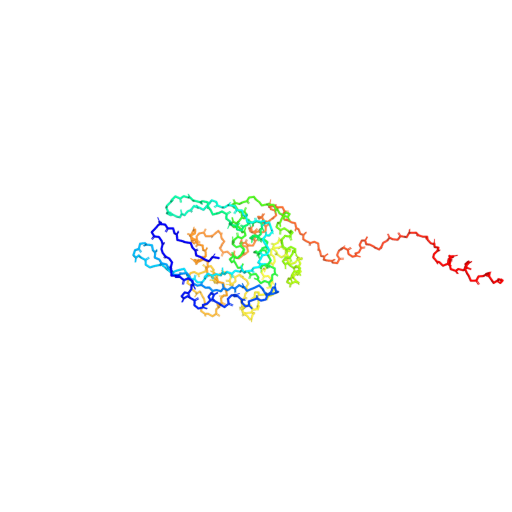04 -7.940 1.00 95.25 207 LEU A O 1
ATOM 1708 N N . VAL A 1 208 ? 5.974 -10.236 -8.205 1.00 97.56 208 VAL A N 1
ATOM 1709 C CA . VAL A 1 208 ? 6.093 -9.190 -9.230 1.00 97.56 208 VAL A CA 1
ATOM 1710 C C . VAL A 1 208 ? 5.306 -9.557 -10.489 1.00 97.56 208 VAL A C 1
ATOM 1712 O O . VAL A 1 208 ? 4.603 -8.710 -11.038 1.00 97.56 208 VAL A O 1
ATOM 1715 N N . ALA A 1 209 ? 5.368 -10.815 -10.935 1.00 97.69 209 ALA A N 1
ATOM 1716 C CA . ALA A 1 209 ? 4.621 -11.275 -12.103 1.00 97.69 209 ALA A CA 1
ATOM 1717 C C . ALA A 1 209 ? 3.106 -11.181 -11.896 1.00 97.69 209 ALA A C 1
ATOM 1719 O O . ALA A 1 209 ? 2.390 -10.772 -12.813 1.00 97.69 209 ALA A O 1
ATOM 1720 N N . GLU A 1 210 ? 2.614 -11.534 -10.707 1.00 97.00 210 GLU A N 1
ATOM 1721 C CA . GLU A 1 210 ? 1.201 -11.374 -10.398 1.00 97.00 210 GLU A CA 1
ATOM 1722 C C . GLU A 1 210 ? 0.795 -9.900 -10.332 1.00 97.00 210 GLU A C 1
ATOM 1724 O O . GLU A 1 210 ? -0.217 -9.526 -10.926 1.00 97.00 210 GLU A O 1
ATOM 1729 N N . LEU A 1 211 ? 1.573 -9.065 -9.640 1.00 97.94 211 LEU A N 1
ATOM 1730 C CA . LEU A 1 211 ? 1.280 -7.639 -9.533 1.00 97.94 211 LEU A CA 1
ATOM 1731 C C . LEU A 1 211 ? 1.224 -6.982 -10.919 1.00 97.94 211 LEU A C 1
ATOM 1733 O O . LEU A 1 211 ? 0.265 -6.272 -11.210 1.00 97.94 211 LEU A O 1
ATOM 1737 N N . ALA A 1 212 ? 2.192 -7.274 -11.792 1.00 98.50 212 ALA A N 1
ATOM 1738 C CA . ALA A 1 212 ? 2.195 -6.794 -13.172 1.00 98.50 212 ALA A CA 1
ATOM 1739 C C . ALA A 1 212 ? 0.917 -7.214 -13.917 1.00 98.50 212 ALA A C 1
ATOM 1741 O O . ALA A 1 212 ? 0.234 -6.369 -14.489 1.00 98.50 212 ALA A O 1
ATOM 1742 N N . MET A 1 213 ? 0.542 -8.496 -13.836 1.00 98.25 213 MET A N 1
ATOM 1743 C CA . MET A 1 213 ? -0.675 -9.013 -14.471 1.00 98.25 213 MET A CA 1
ATOM 1744 C C . MET A 1 213 ? -1.944 -8.324 -13.950 1.00 98.25 213 MET A C 1
ATOM 1746 O O . MET A 1 213 ? -2.832 -7.994 -14.737 1.00 98.25 213 MET A O 1
ATOM 1750 N N . LEU A 1 214 ? -2.044 -8.082 -12.639 1.00 98.00 214 LEU A N 1
ATOM 1751 C CA . LEU A 1 214 ? -3.197 -7.402 -12.044 1.00 98.00 214 LEU A CA 1
ATOM 1752 C C . LEU A 1 214 ? -3.270 -5.925 -12.450 1.00 98.00 214 LEU A C 1
ATOM 1754 O O . LEU A 1 214 ? -4.366 -5.434 -12.720 1.00 98.00 214 LEU A O 1
ATOM 1758 N N . LEU A 1 215 ? -2.129 -5.235 -12.533 1.00 98.44 215 LEU A N 1
ATOM 1759 C CA . LEU A 1 215 ? -2.053 -3.856 -13.023 1.00 98.44 215 LEU A CA 1
ATOM 1760 C C . LEU A 1 215 ? -2.484 -3.774 -14.495 1.00 98.44 215 LEU A C 1
ATOM 1762 O O . LEU A 1 215 ? -3.356 -2.974 -14.835 1.00 98.44 215 LEU A O 1
ATOM 1766 N N . GLU A 1 216 ? -1.954 -4.643 -15.356 1.00 97.88 216 GLU A N 1
ATOM 1767 C CA . GLU A 1 216 ? -2.353 -4.715 -16.769 1.00 97.88 216 GLU A CA 1
ATOM 1768 C C . GLU A 1 216 ? -3.853 -5.004 -16.910 1.00 97.88 216 GLU A C 1
ATOM 1770 O O . GLU A 1 216 ? -4.559 -4.322 -17.653 1.00 97.88 216 GLU A O 1
ATOM 1775 N N . ARG A 1 217 ? -4.372 -5.970 -16.142 1.00 97.56 217 ARG A N 1
ATOM 1776 C CA . ARG A 1 217 ? -5.798 -6.326 -16.141 1.00 97.56 217 ARG A CA 1
ATOM 1777 C C . ARG A 1 217 ? -6.692 -5.180 -15.665 1.00 97.56 217 ARG A C 1
ATOM 1779 O O . ARG A 1 217 ? -7.809 -5.053 -16.163 1.00 97.56 217 ARG A O 1
ATOM 1786 N N . ALA A 1 218 ? -6.236 -4.378 -14.706 1.00 97.25 218 ALA A N 1
ATOM 1787 C CA . ALA A 1 218 ? -6.966 -3.198 -14.253 1.00 97.25 218 ALA A CA 1
ATOM 1788 C C . ALA A 1 218 ? -6.949 -2.059 -15.288 1.00 97.25 218 ALA A C 1
ATOM 1790 O O . ALA A 1 218 ? -7.780 -1.160 -15.205 1.00 97.25 218 ALA A O 1
ATOM 1791 N N . GLY A 1 219 ? -6.065 -2.119 -16.290 1.00 97.12 219 GLY A N 1
ATOM 1792 C CA . GLY A 1 219 ? -5.963 -1.129 -17.361 1.00 97.12 219 GLY A CA 1
ATOM 1793 C C . GLY A 1 219 ? -4.830 -0.121 -17.174 1.00 97.12 219 GLY A C 1
ATOM 1794 O O . GLY A 1 219 ? -4.824 0.910 -17.846 1.00 97.12 219 GLY A O 1
ATOM 1795 N N . PHE A 1 220 ? -3.871 -0.391 -16.281 1.00 97.69 220 PHE A N 1
ATOM 1796 C CA . PHE A 1 220 ? -2.638 0.391 -16.233 1.00 97.69 220 PHE A CA 1
ATOM 1797 C C . PHE A 1 220 ? -1.809 0.136 -17.494 1.00 97.69 220 PHE A C 1
ATOM 1799 O O . PHE A 1 220 ? -1.729 -0.986 -17.993 1.00 97.69 220 PHE A O 1
ATOM 1806 N N . ALA A 1 221 ? -1.177 1.191 -17.999 1.00 95.56 221 ALA A N 1
ATOM 1807 C CA . ALA A 1 221 ? -0.364 1.152 -19.203 1.00 95.56 221 ALA A CA 1
ATOM 1808 C C . ALA A 1 221 ? 1.038 1.693 -18.923 1.00 95.56 221 ALA A C 1
ATOM 1810 O O . ALA A 1 221 ? 1.272 2.371 -17.922 1.00 95.56 221 ALA A O 1
ATOM 1811 N N . ARG A 1 222 ? 1.969 1.388 -19.830 1.00 95.44 222 ARG A N 1
ATOM 1812 C CA . ARG A 1 222 ? 3.329 1.923 -19.767 1.00 95.44 222 ARG A CA 1
ATOM 1813 C C . ARG A 1 222 ? 3.322 3.444 -19.866 1.00 95.44 222 ARG A C 1
ATOM 1815 O O . ARG A 1 222 ? 2.592 4.020 -20.673 1.00 95.44 222 ARG A O 1
ATOM 1822 N N . VAL A 1 223 ? 4.204 4.062 -19.095 1.00 94.62 223 VAL A N 1
ATOM 1823 C CA . VAL A 1 223 ? 4.465 5.500 -19.137 1.00 94.62 223 VAL A CA 1
ATOM 1824 C C . VAL A 1 223 ? 5.514 5.756 -20.214 1.00 94.62 223 VAL A C 1
ATOM 1826 O O . VAL A 1 223 ? 6.571 5.119 -20.222 1.00 94.62 223 VAL A O 1
ATOM 1829 N N . ALA A 1 224 ? 5.224 6.655 -21.153 1.00 88.94 224 ALA A N 1
ATOM 1830 C CA . ALA A 1 224 ? 6.194 7.030 -22.175 1.00 88.94 224 ALA A CA 1
ATOM 1831 C C . ALA A 1 224 ? 7.402 7.733 -21.525 1.00 88.94 224 ALA A C 1
ATOM 1833 O O . ALA A 1 224 ? 7.203 8.540 -20.615 1.00 88.94 224 ALA A O 1
ATOM 1834 N N . PRO A 1 225 ? 8.640 7.490 -21.993 1.00 80.31 225 PRO A N 1
ATOM 1835 C CA . PRO A 1 225 ? 9.798 8.251 -21.536 1.00 80.31 225 PRO A CA 1
ATOM 1836 C C . PRO A 1 225 ? 9.560 9.750 -21.732 1.00 80.31 225 PRO A C 1
ATOM 1838 O O . PRO A 1 225 ? 9.064 10.144 -22.794 1.00 80.31 225 PRO A O 1
ATOM 1841 N N . ALA A 1 226 ? 9.947 10.577 -20.757 1.00 68.44 226 ALA A N 1
ATOM 1842 C CA . ALA A 1 226 ? 9.748 12.030 -20.787 1.00 68.44 226 ALA A CA 1
ATOM 1843 C C . ALA A 1 226 ? 10.295 12.696 -22.074 1.00 68.44 226 ALA A C 1
ATOM 1845 O O . ALA A 1 226 ? 9.716 13.659 -22.579 1.00 68.44 226 ALA A O 1
ATOM 1846 N N . ASP A 1 227 ? 11.338 12.117 -22.677 1.00 58.31 227 ASP A N 1
ATOM 1847 C CA . ASP A 1 227 ? 11.962 12.597 -23.919 1.00 58.31 227 ASP A CA 1
ATOM 1848 C C . ASP A 1 227 ? 11.153 12.312 -25.199 1.00 58.31 227 ASP A C 1
ATOM 1850 O O . ASP A 1 227 ? 11.464 12.829 -26.271 1.00 58.31 227 ASP A O 1
ATOM 1854 N N . SER A 1 228 ? 10.083 11.522 -25.117 1.00 50.56 228 SER A N 1
ATOM 1855 C CA . SER A 1 228 ? 9.264 11.159 -26.285 1.00 50.56 228 SER A CA 1
ATOM 1856 C C . SER A 1 228 ? 8.309 12.285 -26.700 1.00 50.56 228 SER A C 1
ATOM 1858 O O . SER A 1 228 ? 7.914 12.369 -27.863 1.00 50.56 228 SER A O 1
ATOM 1860 N N . ALA A 1 229 ? 7.947 13.169 -25.763 1.00 47.28 229 ALA A N 1
ATOM 1861 C CA . ALA A 1 229 ? 7.014 14.274 -25.995 1.00 47.28 229 ALA A CA 1
ATOM 1862 C C . ALA A 1 229 ? 7.687 15.522 -26.599 1.00 47.28 229 ALA A C 1
ATOM 1864 O O . ALA A 1 229 ? 7.022 16.339 -27.235 1.00 47.28 229 ALA A O 1
ATOM 1865 N N . SER A 1 230 ? 9.009 15.667 -26.459 1.00 40.12 230 SER A N 1
ATOM 1866 C CA . SER A 1 230 ? 9.758 16.833 -26.954 1.00 40.12 230 SER A CA 1
ATOM 1867 C C . SER A 1 230 ? 10.146 16.735 -28.439 1.00 40.12 230 SER A C 1
ATOM 1869 O O . SER A 1 230 ? 10.495 17.743 -29.057 1.00 40.12 230 SER A O 1
ATOM 1871 N N . VAL A 1 231 ? 10.027 15.552 -29.054 1.00 40.00 231 VAL A N 1
ATOM 1872 C CA . VAL A 1 231 ? 10.424 15.313 -30.456 1.00 40.00 231 VAL A CA 1
ATOM 1873 C C . VAL A 1 231 ? 9.279 15.561 -31.455 1.00 40.00 231 VAL A C 1
ATOM 1875 O O . VAL A 1 231 ? 9.539 15.830 -32.627 1.00 40.00 231 VAL A O 1
ATOM 1878 N N . GLN A 1 232 ? 8.013 15.586 -31.022 1.00 38.91 232 GLN A N 1
ATOM 1879 C CA . GLN A 1 232 ? 6.864 15.810 -31.922 1.00 38.91 232 GLN A CA 1
ATOM 1880 C C . GLN A 1 232 ? 6.473 17.285 -32.149 1.00 38.91 232 GLN A C 1
ATOM 1882 O O . GLN A 1 232 ? 5.537 17.550 -32.899 1.00 38.91 232 GLN A O 1
ATOM 1887 N N . GLN A 1 233 ? 7.211 18.261 -31.603 1.00 40.72 233 GLN A N 1
ATOM 1888 C CA . GLN A 1 233 ? 6.969 19.696 -31.860 1.00 40.72 233 GLN A CA 1
ATOM 1889 C C . GLN A 1 233 ? 7.971 20.378 -32.811 1.00 40.72 233 GLN A C 1
ATOM 1891 O O . GLN A 1 233 ? 7.978 21.604 -32.926 1.00 40.72 233 GLN A O 1
ATOM 1896 N N . ARG A 1 234 ? 8.795 19.629 -33.557 1.00 45.44 234 ARG A N 1
ATOM 1897 C CA . ARG A 1 234 ? 9.723 20.219 -34.545 1.00 45.44 234 ARG A CA 1
ATOM 1898 C C . ARG A 1 234 ? 9.597 19.633 -35.952 1.00 45.44 234 ARG A C 1
ATOM 1900 O O . ARG A 1 234 ? 10.536 19.017 -36.430 1.00 45.44 234 ARG A O 1
ATOM 1907 N N . VAL A 1 235 ? 8.484 19.916 -36.640 1.00 35.19 235 VAL A N 1
ATOM 1908 C CA . VAL A 1 235 ? 8.391 20.013 -38.120 1.00 35.19 235 VAL A CA 1
ATOM 1909 C C . VAL A 1 235 ? 7.232 20.987 -38.459 1.00 35.19 235 VAL A C 1
ATOM 1911 O O . VAL A 1 235 ? 6.080 20.598 -38.341 1.00 35.19 235 VAL A O 1
ATOM 1914 N N . ALA A 1 236 ? 7.438 22.309 -38.579 1.00 35.31 236 ALA A N 1
ATOM 1915 C CA . ALA A 1 236 ? 7.834 23.136 -39.751 1.00 35.31 236 ALA A CA 1
ATOM 1916 C C . ALA A 1 236 ? 6.624 23.967 -40.312 1.00 35.31 236 ALA A C 1
ATOM 1918 O O . ALA A 1 236 ? 5.489 23.638 -39.991 1.00 35.31 236 ALA A O 1
ATOM 1919 N N . PRO A 1 237 ? 6.829 25.102 -41.025 1.00 52.53 237 PRO A N 1
ATOM 1920 C CA . PRO A 1 237 ? 6.350 26.455 -40.672 1.00 52.53 237 PRO A CA 1
ATOM 1921 C C . PRO A 1 237 ? 5.108 26.935 -41.468 1.00 52.53 237 PRO A C 1
ATOM 1923 O O . PRO A 1 237 ? 4.628 26.213 -42.340 1.00 52.53 237 PRO A O 1
ATOM 1926 N N . PRO A 1 238 ? 4.622 28.181 -41.250 1.00 39.44 238 PRO A N 1
ATOM 1927 C CA . PRO A 1 238 ? 4.779 29.143 -42.353 1.00 39.44 238 PRO A CA 1
ATOM 1928 C C . PRO A 1 238 ? 5.016 30.625 -41.973 1.00 39.44 238 PRO A C 1
ATOM 1930 O O . PRO A 1 238 ? 4.556 31.138 -40.959 1.00 39.44 238 PRO A O 1
ATOM 1933 N N . SER A 1 239 ? 5.700 31.286 -42.918 1.00 40.19 239 SER A N 1
ATOM 1934 C CA . SER A 1 239 ? 5.526 32.663 -43.422 1.00 40.19 239 SER A CA 1
ATOM 1935 C C . SER A 1 239 ? 5.702 33.889 -42.508 1.00 40.19 239 SER A C 1
ATOM 1937 O O . SER A 1 239 ? 4.865 34.206 -41.675 1.00 40.19 239 SER A O 1
ATOM 1939 N N . ALA A 1 240 ? 6.769 34.635 -42.823 1.00 44.56 240 ALA A N 1
ATOM 1940 C CA . ALA A 1 240 ? 6.844 36.089 -43.031 1.00 44.56 240 ALA A CA 1
ATOM 1941 C C . ALA A 1 240 ? 5.841 37.020 -42.307 1.00 44.56 240 ALA A C 1
ATOM 1943 O O . ALA A 1 240 ? 4.653 36.984 -42.599 1.00 44.56 240 ALA A O 1
ATOM 1944 N N . SER A 1 241 ? 6.374 37.962 -41.504 1.00 46.03 241 SER A N 1
ATOM 1945 C CA . SER A 1 241 ? 6.226 39.432 -41.712 1.00 46.03 241 SER A CA 1
ATOM 1946 C C . SER A 1 241 ? 6.400 40.319 -40.456 1.00 46.03 241 SER A C 1
ATOM 1948 O O . SER A 1 241 ? 5.916 41.454 -40.431 1.00 46.03 241 SER A O 1
ATOM 1950 N N . LEU A 1 242 ? 7.116 39.891 -39.410 1.00 39.22 242 LEU A N 1
ATOM 1951 C CA . LEU A 1 242 ? 7.401 40.790 -38.273 1.00 39.22 242 LEU A CA 1
ATOM 1952 C C . LEU A 1 242 ? 8.548 41.787 -38.531 1.00 39.22 242 LEU A C 1
ATOM 1954 O O . LEU A 1 242 ? 8.638 42.800 -37.844 1.00 39.22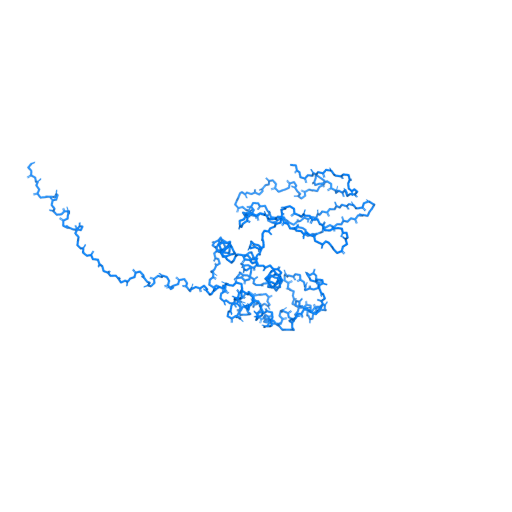 242 LEU A O 1
ATOM 1958 N N . ILE A 1 243 ? 9.357 41.573 -39.575 1.00 43.00 243 ILE A N 1
ATOM 1959 C CA . ILE A 1 243 ? 10.415 42.513 -39.992 1.00 43.00 243 ILE A CA 1
ATOM 1960 C C . ILE A 1 243 ? 9.901 43.537 -41.032 1.00 43.00 243 ILE A C 1
ATOM 1962 O O . ILE A 1 243 ? 10.369 44.672 -41.052 1.00 43.00 243 ILE A O 1
ATOM 1966 N N . ASP A 1 244 ? 8.840 43.224 -41.786 1.00 43.97 244 ASP A N 1
ATOM 1967 C CA . ASP A 1 244 ? 8.219 44.168 -42.740 1.00 43.97 244 ASP A CA 1
ATOM 1968 C C . ASP A 1 244 ? 7.321 45.228 -42.080 1.00 43.97 244 ASP A C 1
ATOM 1970 O O . ASP A 1 244 ? 6.995 46.249 -42.692 1.00 43.97 244 ASP A O 1
ATOM 1974 N N . THR A 1 245 ? 6.938 45.026 -40.816 1.00 43.22 245 THR A N 1
ATOM 1975 C CA . THR A 1 245 ? 6.054 45.954 -40.089 1.00 43.22 245 THR A CA 1
ATOM 1976 C C . THR A 1 245 ? 6.837 47.045 -39.342 1.00 43.22 245 THR A C 1
ATOM 1978 O O . THR A 1 245 ? 6.310 48.129 -39.107 1.00 43.22 245 THR A O 1
ATOM 1981 N N . LEU A 1 246 ? 8.130 46.833 -39.062 1.00 39.81 246 LEU A N 1
ATOM 1982 C CA . LEU A 1 246 ? 8.995 47.819 -38.392 1.00 39.81 246 LEU A CA 1
ATOM 1983 C C . LEU A 1 246 ? 9.719 48.771 -39.364 1.00 39.81 246 LEU A C 1
ATOM 1985 O O . LEU A 1 246 ? 10.078 49.882 -38.979 1.00 39.81 246 LEU A O 1
ATOM 1989 N N . ALA A 1 247 ? 9.845 48.408 -40.645 1.00 44.53 247 ALA A N 1
ATOM 1990 C CA . ALA A 1 247 ? 10.443 49.272 -41.670 1.00 44.53 247 ALA A CA 1
ATOM 1991 C C . ALA A 1 247 ? 9.497 50.377 -42.196 1.00 44.53 247 ALA A C 1
ATOM 1993 O O . ALA A 1 247 ? 9.955 51.333 -42.819 1.00 44.53 247 ALA A O 1
ATOM 1994 N N . ARG A 1 248 ? 8.183 50.301 -41.924 1.00 49.47 248 ARG A N 1
ATOM 1995 C CA . ARG A 1 248 ? 7.203 51.326 -42.349 1.00 49.47 248 ARG A CA 1
ATOM 1996 C C . ARG A 1 248 ? 6.948 52.437 -41.330 1.00 49.47 248 ARG A C 1
ATOM 1998 O O . ARG A 1 248 ? 6.267 53.398 -41.674 1.00 49.47 248 ARG A O 1
ATOM 2005 N N . TRP A 1 249 ? 7.502 52.354 -40.118 1.00 43.84 249 TRP A N 1
ATOM 2006 C CA . TRP A 1 249 ? 7.219 53.327 -39.051 1.00 43.84 249 TRP A CA 1
ATOM 2007 C C . TRP A 1 249 ? 8.353 54.335 -38.783 1.00 43.84 249 TRP A C 1
ATOM 2009 O O . TRP A 1 249 ? 8.144 55.318 -38.085 1.00 43.84 249 TRP A O 1
ATOM 2019 N N . ILE A 1 250 ? 9.534 54.156 -39.390 1.00 47.66 250 ILE A N 1
ATOM 2020 C CA . ILE A 1 250 ? 10.710 55.038 -39.193 1.00 47.66 250 ILE A CA 1
ATOM 2021 C C . ILE A 1 250 ? 10.969 55.959 -40.414 1.00 47.66 250 ILE A C 1
ATOM 2023 O O . ILE A 1 250 ? 11.852 56.811 -40.398 1.00 47.66 250 ILE A O 1
ATOM 2027 N N . GLY A 1 251 ? 10.156 55.853 -41.473 1.00 50.56 251 GLY A N 1
ATOM 2028 C CA . GLY A 1 251 ? 10.379 56.515 -42.767 1.00 50.56 251 GLY A CA 1
ATOM 2029 C C . GLY A 1 251 ? 9.478 57.703 -43.128 1.00 50.56 251 GLY A C 1
ATOM 2030 O O . GLY A 1 251 ? 9.356 57.988 -44.316 1.00 50.56 251 GLY A O 1
ATOM 2031 N N . ARG A 1 252 ? 8.821 58.385 -42.178 1.00 38.00 252 ARG A N 1
ATOM 2032 C CA . ARG A 1 252 ? 8.140 59.673 -42.437 1.00 38.00 252 ARG A CA 1
ATOM 2033 C C . ARG A 1 252 ? 8.362 60.648 -41.282 1.00 38.00 252 ARG A C 1
ATOM 2035 O O . ARG A 1 252 ? 7.609 60.662 -40.315 1.00 38.00 252 ARG A O 1
ATOM 2042 N N . ARG A 1 253 ? 9.437 61.426 -41.405 1.00 39.91 253 ARG A N 1
ATOM 2043 C CA . ARG A 1 253 ? 9.538 62.770 -40.832 1.00 39.91 253 ARG A CA 1
ATOM 2044 C C . ARG A 1 253 ? 8.774 63.715 -41.756 1.00 39.91 253 ARG A C 1
ATOM 2046 O O . ARG A 1 253 ? 9.035 63.669 -42.953 1.00 39.91 253 ARG A O 1
ATOM 2053 N N . ASP A 1 254 ? 7.899 64.524 -41.178 1.00 39.62 254 ASP A N 1
ATOM 2054 C CA . ASP A 1 254 ? 7.890 65.978 -41.362 1.00 39.62 254 ASP A CA 1
ATOM 2055 C C . ASP A 1 254 ? 7.804 66.592 -39.959 1.00 39.62 254 ASP A C 1
ATOM 2057 O O . ASP A 1 254 ? 6.959 66.105 -39.168 1.00 39.62 254 ASP A O 1
#

Sequence (254 aa):
MTETELDDGVRFRSFSENAFWRMIEYAMDDDFPTVNTDIVGWIGEHKVEIRDMDVSFGLKLEPPPQPLLYRPRFGAPFMVQKSVAAELQMAWKLHQCLVRPRFKDMLDLVLLLRANSVDVRLVWTALEDECRHDKTPLEHFNWLLDRTIGEHPAWRRLSNGRYDAGECFSVWRSALAANGALQLWESQLTQVYIGGRDLLWVEFEQLVAELAMLLERAGFARVAPADSASVQQRVAPPSASLIDTLARWIGRRD

Radius of gyration: 25.96 Å; chains: 1; bounding box: 47×86×76 Å

Foldseek 3Di:
DPDDDDPQQKFWDDPVVVPQSVCPVPDDLPDFDFDFDKIWMDRNPRIDIDGGDTDTPPDDQVVFFAWDFDDDPDDDTDIPHGDRDLLLLLLVLLLCLQPANDPLSLVVLLVSLVVDQDDVVSNVVNNVVSCVVVVGDPLSSVCLLVVVSQVPVNQCVQLVNPDTPFRVVQCLLDPPNPDPNRDDPDHRPVVNDDPDSVPVDPTPSVSSVSSNVSCVVSPHDRDDPPVVVVVVPDDDDDDDDPPVVVVVPPPDDD

pLDDT: mean 80.21, std 18.5, range [35.19, 98.5]

Secondary structure (DSSP, 8-state):
------SSSEEE--GGG-TTGGGGGG--TT---EEEEEEEEEETTEEEEEEEEEEE-S---SSPPEEEEE--SSS--EEEEEEPPHHHHHHHHHHHHHHS--HHHHHHHHHHHHH----HHHHHHHHHHHHHHHT--GGGGHHHHTT-GGG-HHHHHHTTTSS-HHHHHHHHH-SS-S-TT---SS--HHHH--S-S--S-SSHHHHHHHHHHHHHHHT--PPPPGGGSSSTT-S------TTTTTTTSSS---